Protein 4R6F (pdb70)

Foldseek 3Di:
DAADWAQLCVLFVFPQVLVQVCVQLVHDDSRGTDGLVSLQPDAEGAQAQRQTADRGNCLSNLNHAYYHHANYAYAADLSCQNNQNHAYYAHHQYAHAAYDDNSCVRNQNHAEYHHHHYAYAEHDPCNCVNNQNHAYDAHEHYAHADDAQCNCPNVQNHAEYHHYHYAPQLQQPQVNVVGHHLNCPNNQNHAYYAHDHHQHAHHHPCSCVNPLNYAEYAHYHHAHADDAQCRCPNVQNHAEYHHAQYAPALLADCPRVVGHHLNCPNNQNHAYYAHDHHQHQAHDQCSCVNPQNHAAYHHEHHAYAEYPPCSCVSNPNHNYYHHYHYNYD

CATH classification: 3.80.10.10

Secondary structure (DSSP, 8-state):
---S-EEHHHH--SHHHHHHHHHHHT-S-TTSEE-HHHHHT--EEE-TTS-----TTGGG-TT--EEE-TTS-----GGGTT-TT--EEE--SS------TTTTTT-TT--EEE--SS---B--TTTTTT-TT--EEE--SS---B--TTSSTT-TT--EEE--SS--GGGG-TTSTT----TTTT-TT--EEE--SS------TTTTTT-TT--EEE--SS------TTTTTT-TT--EEE--SS--GGGG-TTSTTS---TTTT-TT-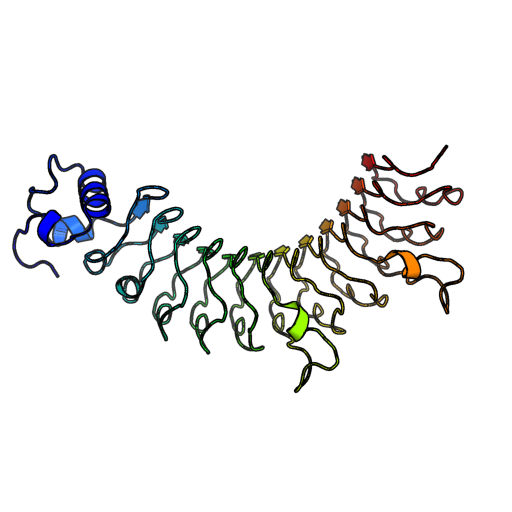-EEE--SS------TTTTTT-TT--EEE--SS------TTTTTT-TT--EEE--SSS--

Nearest PDB structures (foldseek):
  4r6f-assembly1_A  TM=1.003E+00  e=7.291E-57  synthetic construct
  4r5c-assembly1_A  TM=9.620E-01  e=3.855E-30  synthetic construct
  4r6j-assembly4_D  TM=5.691E-01  e=4.965E-32  synthetic construct
  3rfs-assembly2_B  TM=9.204E-01  e=1.627E-21  Listeria monocytogenes 08-5923
  4uip-assembly1_B  TM=9.842E-01  e=3.798E-19  Listeria monocytogenes

B-factor: mean 20.02, std 10.34, range [6.84, 70.08]

Structure (mmCIF, N/CA/C/O backbone):
data_4R6F
#
_entry.id   4R6F
#
_cell.length_a   109.135
_cell.length_b   42.571
_cell.length_c   67.607
_cell.angle_alpha   90.00
_cell.angle_beta   102.14
_cell.angle_gamma   90.00
#
_symmetry.space_group_name_H-M   'C 1 2 1'
#
loop_
_entity.id
_entity.type
_entity.pdbx_description
1 polymer 'Leucine rich repeat DLRR_I'
2 water water
#
loop_
_atom_site.group_PDB
_atom_site.id
_atom_site.type_symbol
_atom_site.label_atom_id
_atom_site.label_alt_id
_atom_site.label_comp_id
_atom_site.label_asym_id
_atom_site.label_entity_id
_atom_site.label_seq_id
_atom_site.pdbx_PDB_ins_code
_atom_site.Cartn_x
_atom_site.Cartn_y
_atom_site.Cartn_z
_atom_site.occupancy
_atom_site.B_iso_or_equiv
_atom_site.auth_seq_id
_atom_site.auth_comp_id
_atom_site.auth_asym_id
_atom_site.auth_atom_id
_atom_site.pdbx_PDB_model_num
ATOM 1 N N . THR A 1 2 ? 129.588 -5.778 40.073 1.00 21.76 1 THR A N 1
ATOM 2 C CA . THR A 1 2 ? 130.733 -4.869 40.411 1.00 20.87 1 THR A CA 1
ATOM 3 C C . THR A 1 2 ? 132.063 -5.438 40.111 1.00 18.20 1 THR A C 1
ATOM 4 O O . THR A 1 2 ? 132.398 -6.526 40.576 1.00 16.73 1 THR A O 1
ATOM 8 N N . ILE A 1 3 ? 132.904 -4.672 39.430 1.00 15.25 2 ILE A N 1
ATOM 9 C CA . ILE A 1 3 ? 134.363 -4.958 39.338 1.00 16.68 2 ILE A CA 1
ATOM 10 C C . ILE A 1 3 ? 135.081 -4.608 40.666 1.00 20.04 2 ILE A C 1
ATOM 11 O O . ILE A 1 3 ? 135.363 -3.413 40.966 1.00 20.99 2 ILE A O 1
ATOM 16 N N . THR A 1 4 ? 135.473 -5.637 41.435 1.00 14.74 3 THR A N 1
ATOM 17 C CA . THR A 1 4 ? 135.928 -5.397 42.822 1.00 14.88 3 THR A CA 1
ATOM 18 C C . THR A 1 4 ? 137.438 -5.223 42.932 1.00 14.83 3 THR A C 1
ATOM 19 O O . THR A 1 4 ? 137.934 -4.817 43.965 1.00 16.71 3 THR A O 1
ATOM 23 N N . VAL A 1 5 ? 138.174 -5.578 41.881 1.00 13.91 4 VAL A N 1
ATOM 24 C CA . VAL A 1 5 ? 139.583 -5.477 41.815 1.00 14.79 4 VAL A CA 1
ATOM 25 C C . VAL A 1 5 ? 139.945 -4.821 40.461 1.00 15.95 4 VAL A C 1
ATOM 26 O O . VAL A 1 5 ? 139.242 -4.957 39.473 1.00 16.52 4 VAL A O 1
ATOM 30 N N . SER A 1 6 ? 141.064 -4.133 40.438 1.00 17.00 5 SER A N 1
ATOM 31 C CA . SER A 1 6 ? 141.566 -3.508 39.204 1.00 18.59 5 SER A CA 1
ATOM 32 C C . SER A 1 6 ? 141.749 -4.607 38.143 1.00 16.33 5 SER A C 1
ATOM 33 O O . SER A 1 6 ? 142.406 -5.587 38.387 1.00 17.58 5 SER A O 1
ATOM 36 N N . THR A 1 7 ? 141.119 -4.438 36.977 1.00 14.37 6 THR A N 1
ATOM 37 C CA . THR A 1 7 ? 140.972 -5.402 35.888 1.00 15.41 6 THR A CA 1
ATOM 38 C C . THR A 1 7 ? 141.133 -4.692 34.527 1.00 14.38 6 THR A C 1
ATOM 39 O O . THR A 1 7 ? 140.552 -3.613 34.315 1.00 14.98 6 THR A O 1
ATOM 43 N N . PRO A 1 8 ? 141.916 -5.280 33.625 1.00 15.10 7 PRO A N 1
ATOM 44 C CA . PRO A 1 8 ? 142.106 -4.756 32.280 1.00 14.95 7 PRO A CA 1
ATOM 45 C C . PRO A 1 8 ? 140.747 -4.614 31.583 1.00 14.55 7 PRO A C 1
ATOM 46 O O . PRO A 1 8 ? 139.865 -5.486 31.705 1.00 11.89 7 PRO A O 1
ATOM 50 N N . ILE A 1 9 ? 140.621 -3.481 30.868 1.00 12.72 8 ILE A N 1
ATOM 51 C CA . ILE A 1 9 ? 139.398 -3.198 30.105 1.00 12.51 8 ILE A CA 1
ATOM 52 C C . ILE A 1 9 ? 139.078 -4.421 29.229 1.00 12.96 8 ILE A C 1
ATOM 53 O O . ILE A 1 9 ? 137.946 -4.890 29.187 1.00 13.72 8 ILE A O 1
ATOM 58 N N . LYS A 1 10 ? 140.092 -4.960 28.565 1.00 13.62 9 LYS A N 1
ATOM 59 C CA . LYS A 1 10 ? 139.880 -6.061 27.606 1.00 16.18 9 LYS A CA 1
ATOM 60 C C . LYS A 1 10 ? 139.362 -7.329 28.240 1.00 16.07 9 LYS A C 1
ATOM 61 O O . LYS A 1 10 ? 138.796 -8.169 27.562 1.00 17.51 9 LYS A O 1
ATOM 67 N N . GLN A 1 11 ? 139.585 -7.497 29.528 1.00 14.62 10 GLN A N 1
ATOM 68 C CA . GLN A 1 11 ? 139.045 -8.623 30.246 1.00 13.96 10 GLN A CA 1
ATOM 69 C C . GLN A 1 11 ? 137.590 -8.460 30.614 1.00 14.82 10 GLN A C 1
ATOM 70 O O . GLN A 1 11 ? 136.913 -9.477 30.854 1.00 16.94 10 GLN A O 1
ATOM 76 N N . ILE A 1 12 ? 137.102 -7.256 30.746 1.00 11.18 11 ILE A N 1
ATOM 77 C CA . ILE A 1 12 ? 135.723 -6.994 31.056 1.00 11.03 11 ILE A CA 1
ATOM 78 C C . ILE A 1 12 ? 134.852 -6.910 29.787 1.00 10.85 11 ILE A C 1
ATOM 79 O O . ILE A 1 12 ? 133.707 -7.326 29.781 1.00 10.29 11 ILE A O 1
ATOM 84 N N . PHE A 1 13 ? 135.434 -6.390 28.718 1.00 10.69 12 PHE A N 1
ATOM 85 C CA . PHE A 1 13 ? 134.691 -6.119 27.476 1.00 11.28 12 PHE A CA 1
ATOM 86 C C . PHE A 1 13 ? 135.357 -6.889 26.362 1.00 12.69 12 PHE A C 1
ATOM 87 O O . PHE A 1 13 ? 136.300 -6.428 25.785 1.00 14.32 12 PHE A O 1
ATOM 95 N N . PRO A 1 14 ? 134.907 -8.099 26.112 1.00 13.89 13 PRO A N 1
ATOM 96 C CA . PRO A 1 14 ? 135.654 -8.972 25.206 1.00 14.37 13 PRO A CA 1
ATOM 97 C C . PRO A 1 14 ? 135.573 -8.670 23.774 1.00 15.59 13 PRO A C 1
ATOM 98 O O . PRO A 1 14 ? 136.505 -9.046 23.049 1.00 16.00 13 PRO A O 1
ATOM 102 N N . ASP A 1 15 ? 134.577 -7.891 23.344 1.00 14.43 14 ASP A N 1
ATOM 103 C CA . ASP A 1 15 ? 134.511 -7.364 21.991 1.00 14.95 14 ASP A CA 1
ATOM 104 C C . ASP A 1 15 ? 135.582 -6.301 21.738 1.00 16.27 14 ASP A C 1
ATOM 105 O O . ASP A 1 15 ? 135.657 -5.311 22.416 1.00 14.30 14 ASP A O 1
ATOM 110 N N . ASP A 1 16 ? 136.500 -6.535 20.803 1.00 16.72 15 ASP A N 1
ATOM 111 C CA . ASP A 1 16 ? 137.561 -5.569 20.563 1.00 17.95 15 ASP A CA 1
ATOM 112 C C . ASP A 1 16 ? 137.063 -4.164 20.350 1.00 15.66 15 ASP A C 1
ATOM 113 O O . ASP A 1 16 ? 137.636 -3.251 20.858 1.00 15.07 15 ASP A O 1
ATOM 118 N N . ALA A 1 17 ? 136.042 -4.000 19.518 1.00 14.52 16 ALA A N 1
ATOM 119 C CA . ALA A 1 17 ? 135.526 -2.693 19.217 1.00 14.83 16 ALA A CA 1
ATOM 120 C C . ALA A 1 17 ? 134.886 -2.011 20.445 1.00 12.24 16 ALA A C 1
ATOM 121 O O . ALA A 1 17 ? 135.058 -0.833 20.645 1.00 13.52 16 ALA A O 1
ATOM 123 N N . PHE A 1 18 ? 134.158 -2.783 21.250 1.00 12.02 17 PHE A N 1
ATOM 124 C CA . PHE A 1 18 ? 133.546 -2.210 22.409 1.00 10.37 17 PHE A CA 1
ATOM 125 C C . PHE A 1 18 ? 134.621 -1.854 23.438 1.00 10.41 17 PHE A C 1
ATOM 126 O O . PHE A 1 18 ? 134.519 -0.821 24.087 1.00 10.56 17 PHE A O 1
ATOM 134 N N . ALA A 1 19 ? 135.610 -2.747 23.628 1.00 11.06 18 ALA A N 1
ATOM 135 C CA . ALA A 1 19 ? 136.762 -2.398 24.535 1.00 10.98 18 ALA A CA 1
ATOM 136 C C . ALA A 1 19 ? 137.378 -1.066 24.158 1.00 10.89 18 ALA A C 1
ATOM 137 O O . ALA A 1 19 ? 137.628 -0.200 25.009 1.00 10.93 18 ALA A O 1
ATOM 139 N N . GLU A 1 20 ? 137.582 -0.853 22.849 1.00 13.19 19 GLU A N 1
ATOM 140 C CA . GLU A 1 20 ? 138.109 0.435 22.353 1.00 14.41 19 GLU A CA 1
ATOM 141 C C . GLU A 1 20 ? 137.198 1.561 22.693 1.00 13.61 19 GLU A C 1
ATOM 142 O O . GLU A 1 20 ? 137.687 2.646 23.080 1.00 15.36 19 GLU A O 1
ATOM 148 N N . THR A 1 21 ? 135.867 1.339 22.582 1.00 13.28 20 THR A N 1
ATOM 149 C CA . THR A 1 21 ? 134.900 2.328 22.967 1.00 12.94 20 THR A CA 1
ATOM 150 C C . THR A 1 21 ? 135.020 2.765 24.415 1.00 12.86 20 THR A C 1
ATOM 151 O O . THR A 1 21 ? 134.957 3.965 24.721 1.00 11.71 20 THR A O 1
ATOM 155 N N . ILE A 1 22 ? 135.154 1.796 25.328 1.00 9.96 21 ILE A N 1
ATOM 156 C CA . ILE A 1 22 ? 135.234 2.114 26.724 1.00 10.66 21 ILE A CA 1
ATOM 157 C C . ILE A 1 22 ? 136.593 2.880 26.977 1.00 11.19 21 ILE A C 1
ATOM 158 O O . ILE A 1 22 ? 136.630 3.837 27.747 1.00 10.95 21 ILE A O 1
ATOM 163 N N . LYS A 1 23 ? 137.668 2.387 26.391 1.00 12.05 22 LYS A N 1
ATOM 164 C CA . LYS A 1 23 ? 138.982 3.035 26.486 1.00 13.32 22 LYS A CA 1
ATOM 165 C C . LYS A 1 23 ? 138.903 4.493 26.109 1.00 13.81 22 LYS A C 1
ATOM 166 O O . LYS A 1 23 ? 139.303 5.356 26.905 1.00 14.77 22 LYS A O 1
ATOM 172 N N . ALA A 1 24 ? 138.268 4.767 24.984 1.00 15.28 23 ALA A N 1
ATOM 173 C CA . ALA A 1 24 ? 138.107 6.145 24.505 1.00 16.62 23 ALA A CA 1
ATOM 174 C C . ALA A 1 24 ? 137.253 6.985 25.423 1.00 17.87 23 ALA A C 1
ATOM 175 O O . ALA A 1 24 ? 137.566 8.157 25.776 1.00 15.70 23 ALA A O 1
ATOM 177 N N . ASN A 1 25 ? 136.157 6.390 25.916 1.00 14.14 24 ASN A N 1
ATOM 178 C CA . ASN A 1 25 ? 135.278 7.122 26.809 1.00 14.47 24 ASN A CA 1
ATOM 179 C C . ASN A 1 25 ? 136.025 7.600 28.067 1.00 16.11 24 ASN A C 1
ATOM 180 O O . ASN A 1 25 ? 135.853 8.730 28.551 1.00 15.63 24 ASN A O 1
ATOM 185 N N . LEU A 1 26 ? 136.799 6.677 28.640 1.00 14.53 25 LEU A N 1
ATOM 186 C CA . LEU A 1 26 ? 137.522 6.882 29.871 1.00 15.56 25 LEU A CA 1
ATOM 187 C C . LEU A 1 26 ? 138.836 7.637 29.664 1.00 16.43 25 LEU A C 1
ATOM 188 O O . LEU A 1 26 ? 139.483 7.958 30.641 1.00 17.58 25 LEU A O 1
ATOM 193 N N . LYS A 1 27 ? 139.176 7.883 28.411 1.00 19.11 26 LYS A N 1
ATOM 194 C CA . LYS A 1 27 ? 140.470 8.488 27.947 1.00 22.20 26 LYS A CA 1
ATOM 195 C C . LYS A 1 27 ? 141.679 7.742 28.462 1.00 22.72 26 LYS A C 1
ATOM 196 O O . LYS A 1 27 ? 142.672 8.340 28.910 1.00 22.45 26 LYS A O 1
ATOM 202 N N . LYS A 1 28 ? 141.577 6.429 28.490 1.00 19.52 27 LYS A N 1
ATOM 203 C CA . LYS A 1 28 ? 142.709 5.577 28.805 1.00 21.15 27 LYS A CA 1
ATOM 204 C C . LYS A 1 28 ? 143.606 5.414 27.587 1.00 22.72 27 LYS A C 1
ATOM 205 O O . LYS A 1 28 ? 143.216 5.642 26.453 1.00 21.67 27 LYS A O 1
ATOM 211 N N . LYS A 1 29 ? 144.863 5.066 27.816 1.00 26.07 28 LYS A N 1
ATOM 212 C CA . LYS A 1 29 ? 145.790 4.893 26.683 1.00 28.08 28 LYS A CA 1
ATOM 213 C C . LYS A 1 29 ? 145.687 3.550 26.004 1.00 24.42 28 LYS A C 1
ATOM 214 O O . LYS A 1 29 ? 145.955 3.465 24.851 1.00 25.62 28 LYS A O 1
ATOM 220 N N . SER A 1 30 ? 145.282 2.479 26.700 1.00 21.35 29 SER A N 1
ATOM 221 C CA . SER A 1 30 ? 145.251 1.157 26.112 1.00 20.15 29 SER A CA 1
ATOM 222 C C . SER A 1 30 ? 144.076 0.357 26.640 1.00 18.63 29 SER A C 1
ATOM 223 O O . SER A 1 30 ? 143.672 0.585 27.763 1.00 18.74 29 SER A O 1
ATOM 226 N N . VAL A 1 31 ? 143.590 -0.568 25.856 1.00 18.96 30 VAL A N 1
ATOM 227 C CA . VAL A 1 31 ? 142.554 -1.547 26.373 1.00 20.99 30 VAL A CA 1
ATOM 228 C C . VAL A 1 31 ? 143.154 -2.519 27.421 1.00 21.21 30 VAL A C 1
ATOM 229 O O . VAL A 1 31 ? 142.420 -3.226 28.104 1.00 20.92 30 VAL A O 1
ATOM 233 N N . THR A 1 32 ? 144.497 -2.586 27.565 1.00 21.22 31 THR A N 1
ATOM 234 C CA . THR A 1 32 ? 145.080 -3.422 28.584 1.00 20.10 31 THR A CA 1
ATOM 235 C C . THR A 1 32 ? 145.124 -2.668 29.925 1.00 20.21 31 THR A C 1
ATOM 236 O O . THR A 1 32 ? 145.410 -3.271 30.961 1.00 19.76 31 THR A O 1
ATOM 240 N N . ASP A 1 33 ? 144.892 -1.355 29.899 1.00 18.33 32 ASP A N 1
ATOM 241 C CA . ASP A 1 33 ? 144.792 -0.553 31.107 1.00 19.98 32 ASP A CA 1
ATOM 242 C C . ASP A 1 33 ? 143.702 -1.087 32.024 1.00 19.25 32 ASP A C 1
ATOM 243 O O . ASP A 1 33 ? 142.590 -1.423 31.572 1.00 18.16 32 ASP A O 1
ATOM 248 N N . ALA A 1 34 ? 144.003 -1.073 33.315 1.00 18.59 33 ALA A N 1
ATOM 249 C CA . ALA A 1 34 ? 143.117 -1.601 34.343 1.00 17.98 33 ALA A CA 1
ATOM 250 C C . ALA A 1 34 ? 142.158 -0.540 34.828 1.00 18.25 33 ALA A C 1
ATOM 251 O O . ALA A 1 34 ? 142.508 0.673 34.923 1.00 20.86 33 ALA A O 1
ATOM 253 N N . VAL A 1 35 ? 140.931 -0.962 35.138 1.00 15.52 34 VAL A N 1
ATOM 254 C CA . VAL A 1 35 ? 139.885 -0.082 35.614 1.00 16.42 34 VAL A CA 1
ATOM 255 C C . VAL A 1 35 ? 139.287 -0.683 36.863 1.00 16.87 34 VAL A C 1
ATOM 256 O O . VAL A 1 35 ? 139.434 -1.892 37.070 1.00 15.57 34 VAL A O 1
ATOM 260 N N . THR A 1 36 ? 138.620 0.171 37.626 1.00 16.53 35 THR A N 1
ATOM 261 C CA . THR A 1 36 ? 137.942 -0.053 38.845 1.00 19.35 35 THR A CA 1
ATOM 262 C C . THR A 1 36 ? 136.482 0.233 38.611 1.00 15.93 35 THR A C 1
ATOM 263 O O . THR A 1 36 ? 136.117 0.972 37.661 1.00 14.17 35 THR A O 1
ATOM 267 N N . GLN A 1 37 ? 135.630 -0.280 39.492 1.00 15.82 36 GLN A N 1
ATOM 268 C CA . GLN A 1 37 ? 134.217 0.017 39.345 1.00 13.10 36 GLN A CA 1
ATOM 269 C C . GLN A 1 37 ? 133.966 1.515 39.497 1.00 14.85 36 GLN A C 1
ATOM 270 O O . GLN A 1 37 ? 133.081 2.096 38.850 1.00 11.76 36 GLN A O 1
ATOM 276 N N . ASN A 1 38 ? 134.688 2.174 40.412 1.00 16.92 37 ASN A N 1
ATOM 277 C CA . ASN A 1 38 ? 134.525 3.601 40.539 1.00 18.82 37 ASN A CA 1
ATOM 278 C C . ASN A 1 38 ? 134.700 4.339 39.176 1.00 17.10 37 ASN A C 1
ATOM 279 O O . ASN A 1 38 ? 133.912 5.261 38.886 1.00 17.42 37 ASN A O 1
ATOM 284 N N . GLU A 1 39 ? 135.629 3.924 38.312 1.00 15.14 38 GLU A N 1
ATOM 285 C CA . GLU A 1 39 ? 135.772 4.557 36.980 1.00 15.88 38 GLU A CA 1
ATOM 286 C C . GLU A 1 39 ? 134.592 4.168 36.083 1.00 14.53 38 GLU A C 1
ATOM 287 O O . GLU A 1 39 ? 134.075 4.986 35.340 1.00 15.65 38 GLU A O 1
ATOM 293 N N . LEU A 1 40 ? 134.186 2.892 36.132 1.00 11.79 39 LEU A N 1
ATOM 294 C CA . LEU A 1 40 ? 133.044 2.457 35.305 1.00 11.14 39 LEU A CA 1
ATOM 295 C C . LEU A 1 40 ? 131.766 3.119 35.749 1.00 11.82 39 LEU A C 1
ATOM 296 O O . LEU A 1 40 ? 130.914 3.394 34.887 1.00 11.28 39 LEU A O 1
ATOM 301 N N . ASN A 1 41 ? 131.644 3.448 37.028 1.00 11.03 40 ASN A N 1
ATOM 302 C CA . ASN A 1 41 ? 130.487 4.148 37.529 1.00 11.41 40 ASN A CA 1
ATOM 303 C C . ASN A 1 41 ? 130.296 5.589 36.932 1.00 13.00 40 ASN A C 1
ATOM 304 O O . ASN A 1 41 ? 129.147 6.101 36.862 1.00 13.37 40 ASN A O 1
ATOM 309 N N . SER A 1 42 ? 131.381 6.173 36.504 1.00 12.88 41 SER A N 1
ATOM 310 C CA . SER A 1 42 ? 131.455 7.521 35.950 1.00 14.38 41 SER A CA 1
ATOM 311 C C . SER A 1 42 ? 130.953 7.578 34.508 1.00 14.51 41 SER A C 1
ATOM 312 O O . SER A 1 42 ? 130.643 8.682 33.999 1.00 13.93 41 SER A O 1
ATOM 315 N N . ILE A 1 43 ? 130.723 6.411 33.883 1.00 11.76 42 ILE A N 1
ATOM 316 C CA . ILE A 1 43 ? 130.260 6.375 32.504 1.00 11.34 42 ILE A CA 1
ATOM 317 C C . ILE A 1 43 ? 128.760 6.501 32.455 1.00 11.19 42 ILE A C 1
ATOM 318 O O . ILE A 1 43 ? 128.002 5.567 32.874 1.00 11.36 42 ILE A O 1
ATOM 323 N N . ASP A 1 44 ? 128.247 7.617 31.905 1.00 10.70 43 ASP A N 1
ATOM 324 C CA . ASP A 1 44 ? 126.792 7.771 31.813 1.00 10.94 43 ASP A CA 1
ATOM 325 C C . ASP A 1 44 ? 126.299 7.880 30.358 1.00 9.84 43 ASP A C 1
ATOM 326 O O . ASP A 1 44 ? 125.117 7.941 30.155 1.00 10.42 43 ASP A O 1
ATOM 331 N N . GLN A 1 45 ? 127.198 7.916 29.413 1.00 10.31 44 GLN A N 1
ATOM 332 C CA . GLN A 1 45 ? 126.857 7.988 27.986 1.00 11.38 44 GLN A CA 1
ATOM 333 C C . GLN A 1 45 ? 127.832 7.205 27.205 1.00 12.34 44 GLN A C 1
ATOM 334 O O . GLN A 1 45 ? 129.061 7.337 27.396 1.00 13.64 44 GLN A O 1
ATOM 340 N N . ILE A 1 46 ? 127.332 6.422 26.258 1.00 12.27 45 ILE A N 1
ATOM 341 C CA . ILE A 1 46 ? 128.168 5.763 25.279 1.00 13.36 45 ILE A CA 1
ATOM 342 C C . ILE A 1 46 ? 127.594 6.104 23.918 1.00 14.05 45 ILE A C 1
ATOM 343 O O . ILE A 1 46 ? 126.437 5.798 23.632 1.00 11.31 45 ILE A O 1
ATOM 348 N N . ILE A 1 47 ? 128.415 6.737 23.105 1.00 13.57 46 ILE A N 1
ATOM 349 C CA . ILE A 1 47 ? 128.018 7.066 21.760 1.00 15.04 46 ILE A CA 1
ATOM 350 C C . ILE A 1 47 ? 128.976 6.323 20.828 1.00 14.20 46 ILE A C 1
ATOM 351 O O . ILE A 1 47 ? 130.123 6.714 20.599 1.00 14.16 46 ILE A O 1
ATOM 356 N N . ALA A 1 48 ? 128.497 5.204 20.277 1.00 11.81 47 ALA A N 1
ATOM 357 C CA . ALA A 1 48 ? 129.282 4.319 19.523 1.00 12.02 47 ALA A CA 1
ATOM 358 C C . ALA A 1 48 ? 128.479 3.713 18.387 1.00 11.25 47 ALA A C 1
ATOM 359 O O . ALA A 1 48 ? 128.507 2.517 18.136 1.00 10.77 47 ALA A O 1
ATOM 361 N N . ASN A 1 49 ? 127.784 4.571 17.696 1.00 11.80 48 ASN A N 1
ATOM 362 C CA . ASN A 1 49 ? 127.165 4.147 16.415 1.00 12.60 48 ASN A CA 1
ATOM 363 C C . ASN A 1 49 ? 128.246 3.742 15.376 1.00 12.98 48 ASN A C 1
ATOM 364 O O . ASN A 1 49 ? 129.406 4.324 15.388 1.00 13.34 48 ASN A O 1
ATOM 369 N N . ASN A 1 50 ? 127.962 2.756 14.510 1.00 11.36 49 ASN A N 1
ATOM 370 C CA . ASN A 1 50 ? 128.798 2.498 13.357 1.00 13.06 49 ASN A CA 1
ATOM 371 C C . ASN A 1 50 ? 130.218 2.150 13.689 1.00 15.77 49 ASN A C 1
ATOM 372 O O . ASN A 1 50 ? 131.144 2.675 13.078 1.00 15.01 49 ASN A O 1
ATOM 377 N N . SER A 1 51 ? 130.368 1.263 14.658 1.00 13.99 50 SER A N 1
ATOM 378 C CA . SER A 1 51 ? 131.663 1.021 15.324 1.00 15.00 50 SER A CA 1
ATOM 379 C C . SER A 1 51 ? 132.061 -0.435 15.205 1.00 15.56 50 SER A C 1
ATOM 380 O O . SER A 1 51 ? 133.043 -0.895 15.820 1.00 16.96 50 SER A O 1
ATOM 383 N N . ASP A 1 52 ? 131.362 -1.193 14.365 1.00 15.83 51 ASP A N 1
ATOM 384 C CA . ASP A 1 52 ? 131.622 -2.644 14.253 1.00 18.82 51 ASP A CA 1
ATOM 385 C C . ASP A 1 52 ? 131.591 -3.477 15.545 1.00 15.21 51 ASP A C 1
ATOM 386 O O . ASP A 1 52 ? 132.257 -4.515 15.641 1.00 17.11 51 ASP A O 1
ATOM 391 N N . ILE A 1 53 ? 130.748 -3.073 16.471 1.00 13.18 52 ILE A N 1
ATOM 392 C CA . ILE A 1 53 ? 130.528 -3.804 17.680 1.00 11.92 52 ILE A CA 1
ATOM 393 C C . ILE A 1 53 ? 129.675 -5.057 17.470 1.00 12.38 52 ILE A C 1
ATOM 394 O O . ILE A 1 53 ? 128.526 -5.004 16.971 1.00 11.94 52 ILE A O 1
ATOM 399 N N . LYS A 1 54 ? 130.192 -6.229 17.880 1.00 13.02 53 LYS A N 1
ATOM 400 C CA . LYS A 1 54 ? 129.456 -7.472 17.803 1.00 14.25 53 LYS A CA 1
ATOM 401 C C . LYS A 1 54 ? 128.780 -7.909 19.098 1.00 13.71 53 LYS A C 1
ATOM 402 O O . LYS A 1 54 ? 127.790 -8.665 19.052 1.00 14.44 53 LYS A O 1
ATOM 408 N N . SER A 1 55 ? 129.259 -7.374 20.230 1.00 11.81 54 SER A N 1
ATOM 409 C CA . SER A 1 55 ? 128.775 -7.766 21.536 1.00 11.88 54 SER A CA 1
ATOM 410 C C . SER A 1 55 ? 129.031 -6.674 22.529 1.00 10.04 54 SER A C 1
ATOM 411 O O . SER A 1 55 ? 130.133 -6.094 22.530 1.00 11.04 54 SER A O 1
ATOM 414 N N . VAL A 1 56 ? 128.024 -6.354 23.304 1.00 9.55 55 VAL A N 1
ATOM 415 C CA . VAL A 1 56 ? 128.201 -5.411 24.409 1.00 10.05 55 VAL A CA 1
ATOM 416 C C . VAL A 1 56 ? 128.407 -6.074 25.761 1.00 9.88 55 VAL A C 1
ATOM 417 O O . VAL A 1 56 ? 128.216 -5.481 26.788 1.00 10.15 55 VAL A O 1
ATOM 421 N N . GLN A 1 57 ? 128.828 -7.311 25.758 1.00 9.62 56 GLN A N 1
ATOM 422 C CA . GLN A 1 57 ? 129.187 -7.949 27.043 1.00 9.36 56 GLN A CA 1
ATOM 423 C C . GLN A 1 57 ? 130.135 -7.087 27.822 1.00 8.00 56 GLN A C 1
ATOM 424 O O . GLN A 1 57 ? 131.134 -6.556 27.234 1.00 8.75 56 GLN A O 1
ATOM 430 N N . GLY A 1 58 ? 129.876 -6.917 29.113 1.00 9.16 57 GLY A N 1
ATOM 431 C CA . GLY A 1 58 ? 130.637 -6.027 29.973 1.00 8.59 57 GLY A CA 1
ATOM 432 C C . GLY A 1 58 ? 129.862 -4.742 30.308 1.00 8.49 57 GLY A C 1
ATOM 433 O O . GLY A 1 58 ? 130.057 -4.192 31.364 1.00 8.16 57 GLY A O 1
ATOM 434 N N . ILE A 1 59 ? 128.872 -4.425 29.486 1.00 7.90 58 ILE A N 1
ATOM 435 C CA . ILE A 1 59 ? 128.119 -3.225 29.705 1.00 9.20 58 ILE A CA 1
ATOM 436 C C . ILE A 1 59 ? 127.289 -3.345 30.973 1.00 8.88 58 ILE A C 1
ATOM 437 O O . ILE A 1 59 ? 126.867 -2.352 31.537 1.00 8.94 58 ILE A O 1
ATOM 442 N N . GLN A 1 60 ? 127.074 -4.578 31.448 1.00 8.99 59 GLN A N 1
ATOM 443 C CA . GLN A 1 60 ? 126.423 -4.791 32.746 1.00 9.60 59 GLN A CA 1
ATOM 444 C C . GLN A 1 60 ? 127.113 -4.053 33.914 1.00 9.67 59 GLN A C 1
ATOM 445 O O . GLN A 1 60 ? 126.433 -3.620 34.877 1.00 11.86 59 GLN A O 1
ATOM 451 N N . TYR A 1 61 ? 128.382 -3.785 33.737 1.00 9.37 60 TYR A N 1
ATOM 452 C CA . TYR A 1 61 ? 129.154 -3.056 34.733 1.00 9.57 60 TYR A CA 1
ATOM 453 C C . TYR A 1 61 ? 129.091 -1.534 34.591 1.00 9.93 60 TYR A C 1
ATOM 454 O O . TYR A 1 61 ? 129.896 -0.847 35.208 1.00 10.71 60 TYR A O 1
ATOM 463 N N . LEU A 1 62 ? 128.141 -1.025 33.814 1.00 10.46 61 LEU A N 1
ATOM 464 C CA . LEU A 1 62 ? 127.973 0.422 33.650 1.00 11.65 61 LEU A CA 1
ATOM 465 C C . LEU A 1 62 ? 126.603 0.837 34.159 1.00 11.95 61 LEU A C 1
ATOM 466 O O . LEU A 1 62 ? 125.729 1.252 33.385 1.00 11.51 61 LEU A O 1
ATOM 471 N N . PRO A 1 63 ? 126.364 0.711 35.475 1.00 11.15 62 PRO A N 1
ATOM 472 C CA . PRO A 1 63 ? 125.009 0.835 35.959 1.00 11.13 62 PRO A CA 1
ATOM 473 C C . PRO A 1 63 ? 124.383 2.221 35.714 1.00 11.75 62 PRO A C 1
ATOM 474 O O . PRO A 1 63 ? 123.178 2.405 35.838 1.00 15.09 62 PRO A O 1
ATOM 478 N N . ASN A 1 64 ? 125.239 3.162 35.540 1.00 10.69 63 ASN A N 1
ATOM 479 C CA . ASN A 1 64 ? 124.764 4.568 35.404 1.00 11.39 63 ASN A CA 1
ATOM 480 C C . ASN A 1 64 ? 124.630 5.025 33.978 1.00 11.03 63 ASN A C 1
ATOM 481 O O . ASN A 1 64 ? 124.308 6.273 33.750 1.00 12.05 63 ASN A O 1
ATOM 486 N N . VAL A 1 65 ? 124.760 4.109 33.014 1.00 10.81 64 VAL A N 1
ATOM 487 C CA . VAL A 1 65 ? 124.507 4.512 31.636 1.00 10.52 64 VAL A CA 1
ATOM 488 C C . VAL A 1 65 ? 123.069 5.020 31.449 1.00 10.80 64 VAL A C 1
ATOM 489 O O . VAL A 1 65 ? 122.096 4.346 31.784 1.00 9.39 64 VAL A O 1
ATOM 493 N N . ARG A 1 66 ? 122.963 6.235 30.886 1.00 10.19 65 ARG A N 1
ATOM 494 C CA . ARG A 1 66 ? 121.711 6.872 30.548 1.00 9.86 65 ARG A CA 1
ATOM 495 C C . ARG A 1 66 ? 121.459 6.955 29.049 1.00 9.38 65 ARG A C 1
ATOM 496 O O . ARG A 1 66 ? 120.297 6.943 28.626 1.00 10.87 65 ARG A O 1
ATOM 504 N N . TYR A 1 67 ? 122.479 7.310 28.305 1.00 8.50 66 TYR A N 1
ATOM 505 C CA . TYR A 1 67 ? 122.353 7.491 26.844 1.00 9.76 66 TYR A CA 1
ATOM 506 C C . TYR A 1 67 ? 123.230 6.521 26.128 1.00 9.80 66 TYR A C 1
ATOM 507 O O . TYR A 1 67 ? 124.438 6.500 26.325 1.00 9.12 66 TYR A O 1
ATOM 516 N N . LEU A 1 68 ? 122.606 5.690 25.295 1.00 9.72 67 LEU A N 1
ATOM 517 C CA . LEU A 1 68 ? 123.332 4.598 24.682 1.00 9.57 67 LEU A CA 1
ATOM 518 C C . LEU A 1 68 ? 123.006 4.588 23.200 1.00 10.16 67 LEU A C 1
ATOM 519 O O . LEU A 1 68 ? 121.886 4.247 22.780 1.00 8.68 67 LEU A O 1
ATOM 524 N N . ALA A 1 69 ? 123.994 4.957 22.401 1.00 9.40 68 ALA A N 1
ATOM 525 C CA . ALA A 1 69 ? 123.860 4.971 20.975 1.00 9.37 68 ALA A CA 1
ATOM 526 C C . ALA A 1 69 ? 124.712 3.857 20.367 1.00 10.32 68 ALA A C 1
ATOM 527 O O . ALA A 1 69 ? 125.937 3.929 20.377 1.00 11.18 68 ALA A O 1
ATOM 529 N N . LEU A 1 70 ? 124.047 2.818 19.863 1.00 9.68 69 LEU A N 1
ATOM 530 C CA . LEU A 1 70 ? 124.722 1.627 19.307 1.00 10.01 69 LEU A CA 1
ATOM 531 C C . LEU A 1 70 ? 124.137 1.274 17.933 1.00 9.57 69 LEU A C 1
ATOM 532 O O . LEU A 1 70 ? 124.164 0.105 17.513 1.00 10.47 69 LEU A O 1
ATOM 537 N N . GLY A 1 71 ? 123.674 2.274 17.168 1.00 8.45 70 GLY A N 1
ATOM 538 C CA . GLY A 1 71 ? 123.130 2.029 15.822 1.00 8.77 70 GLY A CA 1
ATOM 539 C C . GLY A 1 71 ? 124.258 1.648 14.893 1.00 9.53 70 GLY A C 1
ATOM 540 O O . GLY A 1 71 ? 125.396 2.130 15.038 1.00 10.24 70 GLY A O 1
ATOM 541 N N . GLY A 1 72 ? 123.963 0.800 13.907 1.00 9.58 71 GLY A N 1
ATOM 542 C CA . GLY A 1 72 ? 124.901 0.561 12.853 1.00 9.81 71 GLY A CA 1
ATOM 543 C C . GLY A 1 72 ? 126.047 -0.371 13.301 1.00 11.91 71 GLY A C 1
ATOM 544 O O . GLY A 1 72 ? 127.129 -0.329 12.736 1.00 12.52 71 GLY A O 1
ATOM 545 N N . ASN A 1 73 ? 125.791 -1.266 14.246 1.00 10.12 72 ASN A N 1
ATOM 546 C CA . ASN A 1 73 ? 126.810 -2.223 14.660 1.00 11.91 72 ASN A CA 1
ATOM 547 C C . ASN A 1 73 ? 126.352 -3.614 14.214 1.00 12.43 72 ASN A C 1
ATOM 548 O O . ASN A 1 73 ? 125.606 -3.746 13.213 1.00 13.60 72 ASN A O 1
ATOM 553 N N . LYS A 1 74 ? 126.833 -4.636 14.872 1.00 11.88 73 LYS A N 1
ATOM 554 C CA . LYS A 1 74 ? 126.527 -5.992 14.479 1.00 13.53 73 LYS A CA 1
ATOM 555 C C . L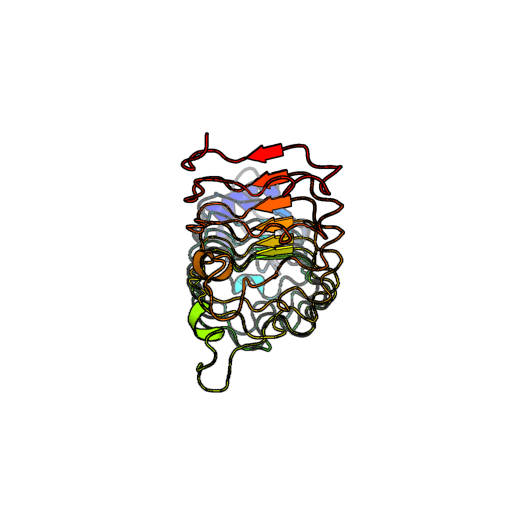YS A 1 74 ? 125.902 -6.784 15.575 1.00 13.11 73 LYS A C 1
ATOM 556 O O . LYS A 1 74 ? 126.085 -8.058 15.771 1.00 14.06 73 LYS A O 1
ATOM 562 N N . LEU A 1 75 ? 125.124 -6.103 16.372 1.00 11.15 74 LEU A N 1
ATOM 563 C CA . LEU A 1 75 ? 124.545 -6.766 17.549 1.00 11.66 74 LEU A CA 1
ATOM 564 C C . LEU A 1 75 ? 123.458 -7.746 17.221 1.00 12.80 74 LEU A C 1
ATOM 565 O O . LEU A 1 75 ? 122.550 -7.434 16.435 1.00 13.15 74 LEU A O 1
ATOM 570 N N . HIS A 1 76 ? 123.450 -8.916 17.858 1.00 13.84 75 HIS A N 1
ATOM 571 C CA . HIS A 1 76 ? 122.343 -9.819 17.790 1.00 17.04 75 HIS A CA 1
ATOM 572 C C . HIS A 1 76 ? 121.706 -10.113 19.117 1.00 14.76 75 HIS A C 1
ATOM 573 O O . HIS A 1 76 ? 120.654 -10.759 19.182 1.00 16.08 75 HIS A O 1
ATOM 580 N N . ASP A 1 77 ? 122.347 -9.709 20.197 1.00 14.05 76 ASP A N 1
ATOM 581 C CA . ASP A 1 77 ? 121.864 -9.983 21.517 1.00 16.25 76 ASP A CA 1
ATOM 582 C C . ASP A 1 77 ? 121.937 -8.740 22.366 1.00 15.00 76 ASP A C 1
ATOM 583 O O . ASP A 1 77 ? 122.970 -8.090 22.333 1.00 15.98 76 ASP A O 1
ATOM 588 N N . ILE A 1 78 ? 120.856 -8.353 23.046 1.00 12.47 77 ILE A N 1
ATOM 589 C CA . ILE A 1 78 ? 120.827 -7.171 23.933 1.00 11.86 77 ILE A CA 1
ATOM 590 C C . ILE A 1 78 ? 120.431 -7.510 25.378 1.00 11.99 77 ILE A C 1
ATOM 591 O O . ILE A 1 78 ? 120.091 -6.665 26.178 1.00 11.07 77 ILE A O 1
ATOM 596 N N . SER A 1 79 ? 120.534 -8.775 25.728 1.00 12.77 78 SER A N 1
ATOM 597 C CA . SER A 1 79 ? 120.135 -9.145 27.070 1.00 14.69 78 SER A CA 1
ATOM 598 C C . SER A 1 79 ? 121.023 -8.514 28.124 1.00 13.66 78 SER A C 1
ATOM 599 O O . SER A 1 79 ? 120.588 -8.346 29.258 1.00 12.23 78 SER A O 1
ATOM 602 N N . ALA A 1 80 ? 122.256 -8.155 27.766 1.00 11.98 79 ALA A N 1
ATOM 603 C CA . ALA A 1 80 ? 123.145 -7.431 28.690 1.00 13.05 79 ALA A CA 1
ATOM 604 C C . ALA A 1 80 ? 122.606 -6.034 29.111 1.00 11.55 79 ALA A C 1
ATOM 605 O O . ALA A 1 80 ? 123.087 -5.463 30.085 1.00 10.92 79 ALA A O 1
ATOM 607 N N . LEU A 1 81 ? 121.566 -5.527 28.465 1.00 11.41 80 LEU A N 1
ATOM 608 C CA . LEU A 1 81 ? 121.022 -4.224 28.826 1.00 10.69 80 LEU A CA 1
ATOM 609 C C . LEU A 1 81 ? 119.969 -4.288 29.912 1.00 10.67 80 LEU A C 1
ATOM 610 O O . LEU A 1 81 ? 119.494 -3.238 30.379 1.00 13.07 80 LEU A O 1
ATOM 615 N N . LYS A 1 82 ? 119.530 -5.493 30.280 1.00 10.57 81 LYS A N 1
ATOM 616 C CA . LYS A 1 82 ? 118.274 -5.592 31.022 1.00 12.64 81 LYS A CA 1
ATOM 617 C C . LYS A 1 82 ? 118.298 -4.946 32.390 1.00 12.87 81 LYS A C 1
ATOM 618 O O . LYS A 1 82 ? 117.197 -4.618 32.902 1.00 14.72 81 LYS A O 1
ATOM 624 N N . GLU A 1 83 ? 119.459 -4.797 33.027 1.00 11.73 82 GLU A N 1
ATOM 625 C CA . GLU A 1 83 ? 119.502 -4.197 34.370 1.00 14.12 82 GLU A CA 1
ATOM 626 C C . GLU A 1 83 ? 119.997 -2.739 34.366 1.00 13.23 82 GLU A C 1
ATOM 627 O O . GLU A 1 83 ? 120.312 -2.188 35.425 1.00 13.35 82 GLU A O 1
ATOM 633 N N . LEU A 1 84 ? 120.082 -2.130 33.189 1.00 12.12 83 LEU A N 1
ATOM 634 C CA . LEU A 1 84 ? 120.580 -0.754 33.013 1.00 11.78 83 LEU A CA 1
ATOM 635 C C . LEU A 1 84 ? 119.420 0.227 33.218 1.00 12.26 83 LEU A C 1
ATOM 636 O O . LEU A 1 84 ? 118.911 0.879 32.275 1.00 11.83 83 LEU A O 1
ATOM 641 N N . THR A 1 85 ? 119.002 0.290 34.479 1.00 12.80 84 THR A N 1
ATOM 642 C CA . THR A 1 85 ? 117.780 0.994 34.884 1.00 14.06 84 THR A CA 1
ATOM 643 C C . THR A 1 85 ? 117.826 2.503 34.707 1.00 12.54 84 THR A C 1
ATOM 644 O O . THR A 1 85 ? 116.770 3.138 34.771 1.00 13.12 84 THR A O 1
ATOM 648 N N . ASN A 1 86 ? 119.000 3.084 34.545 1.00 12.45 85 ASN A N 1
ATOM 649 C CA . ASN A 1 86 ? 119.095 4.523 34.249 1.00 12.00 85 ASN A CA 1
ATOM 650 C C . ASN A 1 86 ? 118.966 4.899 32.784 1.00 11.65 85 ASN A C 1
ATOM 651 O O . ASN A 1 86 ? 119.101 6.077 32.440 1.00 10.99 85 ASN A O 1
ATOM 656 N N . LEU A 1 87 ? 118.801 3.929 31.894 1.00 10.77 86 LEU A N 1
ATOM 657 C CA . LEU A 1 87 ? 118.682 4.242 30.453 1.00 10.57 86 LEU A CA 1
ATOM 658 C C . LEU A 1 87 ? 117.444 5.122 30.194 1.00 10.55 86 LEU A C 1
ATOM 659 O O . LEU A 1 87 ? 116.346 4.790 30.589 1.00 12.63 86 LEU A O 1
ATOM 664 N N . GLY A 1 88 ? 117.743 6.233 29.586 1.00 10.18 87 GLY A N 1
ATOM 665 C CA . GLY A 1 88 ? 116.824 7.210 29.044 1.00 10.05 87 GLY A CA 1
ATOM 666 C C . GLY A 1 88 ? 116.694 7.174 27.544 1.00 11.17 87 GLY A C 1
ATOM 667 O O . GLY A 1 88 ? 115.605 7.524 27.006 1.00 12.87 87 GLY A O 1
ATOM 668 N N . TRP A 1 89 ? 117.792 6.851 26.864 1.00 10.21 88 TRP A N 1
ATOM 669 C CA . TRP A 1 89 ? 117.836 6.967 25.395 1.00 10.63 88 TRP A CA 1
ATOM 670 C C . TRP A 1 89 ? 118.565 5.823 24.819 1.00 10.03 88 TRP A C 1
ATOM 671 O O . TRP A 1 89 ? 119.755 5.597 25.173 1.00 9.76 88 TRP A O 1
ATOM 682 N N . LEU A 1 90 ? 117.919 5.048 23.944 1.00 9.38 89 LEU A N 1
ATOM 683 C CA . LEU A 1 90 ? 118.548 3.822 23.463 1.00 8.68 89 LEU A CA 1
ATOM 684 C C . LEU A 1 90 ? 118.395 3.741 21.961 1.00 8.62 89 LEU A C 1
ATOM 685 O O . LEU A 1 90 ? 117.261 3.686 21.415 1.00 10.59 89 LEU A O 1
ATOM 690 N N . ASN A 1 91 ? 119.530 3.708 21.257 1.00 7.83 90 ASN A N 1
ATOM 691 C CA . ASN A 1 91 ? 119.524 3.506 19.819 1.00 8.31 90 ASN A CA 1
ATOM 692 C C . ASN A 1 91 ? 120.160 2.187 19.480 1.00 8.63 90 ASN A C 1
ATOM 693 O O . ASN A 1 91 ? 121.394 2.017 19.672 1.00 8.27 90 ASN A O 1
ATOM 698 N N . LEU A 1 92 ? 119.322 1.241 19.032 1.00 8.85 91 LEU A N 1
ATOM 699 C CA . LEU A 1 92 ? 119.803 -0.045 18.534 1.00 8.91 91 LEU A CA 1
ATOM 700 C C . LEU A 1 92 ? 119.452 -0.258 17.066 1.00 8.61 91 LEU A C 1
ATOM 701 O O . LEU A 1 92 ? 119.390 -1.416 16.598 1.00 9.49 91 LEU A O 1
ATOM 706 N N A SER A 1 93 ? 119.222 0.822 16.336 0.50 9.24 92 SER A N 1
ATOM 707 N N B SER A 1 93 ? 119.222 0.808 16.331 0.50 8.31 92 SER A N 1
ATOM 708 C CA A SER A 1 93 ? 118.964 0.770 14.871 0.50 9.57 92 SER A CA 1
ATOM 709 C CA B SER A 1 93 ? 118.902 0.685 14.893 0.50 7.99 92 SER A CA 1
ATOM 710 C C A SER A 1 93 ? 120.060 0.027 14.106 0.50 9.11 92 SER A C 1
ATOM 711 C C B SER A 1 93 ? 120.038 0.067 14.079 0.50 8.26 92 SER A C 1
ATOM 712 O O A SER A 1 93 ? 121.242 0.052 14.493 0.50 8.80 92 SER A O 1
ATOM 713 O O B SER A 1 93 ? 121.217 0.223 14.394 0.50 8.10 92 SER A O 1
ATOM 718 N N . ASN A 1 94 ? 119.668 -0.638 13.030 1.00 8.45 93 ASN A N 1
ATOM 719 C CA . ASN A 1 94 ? 120.618 -1.070 12.036 1.00 10.12 93 ASN A CA 1
ATOM 720 C C . ASN A 1 94 ? 121.640 -2.049 12.644 1.00 9.60 93 ASN A C 1
ATOM 721 O O . ASN A 1 94 ? 122.876 -1.870 12.514 1.00 10.45 93 ASN A O 1
ATOM 726 N N . ASN A 1 95 ? 121.103 -3.020 13.362 1.00 8.96 94 ASN A N 1
ATOM 727 C CA . ASN A 1 95 ? 121.915 -4.107 13.909 1.00 9.50 94 ASN A CA 1
ATOM 728 C C . ASN A 1 95 ? 121.432 -5.376 13.272 1.00 12.00 94 ASN A C 1
ATOM 729 O O . ASN A 1 95 ? 120.968 -5.351 12.137 1.00 12.69 94 ASN A O 1
ATOM 734 N N . GLN A 1 96 ? 121.634 -6.505 13.927 1.00 13.06 95 GLN A N 1
ATOM 735 C CA . GLN A 1 96 ? 121.181 -7.803 13.412 1.00 15.15 95 GLN A CA 1
ATOM 736 C C . GLN A 1 96 ? 120.216 -8.486 14.403 1.00 14.92 95 GLN A C 1
ATOM 737 O O . GLN A 1 96 ? 120.298 -9.708 14.686 1.00 14.20 95 GLN A O 1
ATOM 743 N N . LEU A 1 97 ? 119.342 -7.704 15.033 1.00 12.39 96 LEU A N 1
ATOM 744 C CA . LEU A 1 97 ? 118.415 -8.202 15.978 1.00 12.10 96 LEU A CA 1
ATOM 745 C C . LEU A 1 97 ? 117.260 -8.910 15.271 1.00 13.62 96 LEU A C 1
ATOM 746 O O . LEU A 1 97 ? 116.524 -8.312 14.478 1.00 12.73 96 LEU A O 1
ATOM 751 N N . GLU A 1 98 ? 117.126 -10.195 15.594 1.00 13.47 97 GLU A N 1
ATOM 752 C CA . GLU A 1 98 ? 116.063 -11.011 15.051 1.00 15.41 97 GLU A CA 1
ATOM 753 C C . GLU A 1 98 ? 114.964 -11.231 16.024 1.00 16.06 97 GLU A C 1
ATOM 754 O O . GLU A 1 98 ? 113.800 -11.454 15.610 1.00 18.04 97 GLU A O 1
ATOM 760 N N . THR A 1 99 ? 115.297 -11.228 17.301 1.00 16.53 98 THR A N 1
ATOM 761 C CA . THR A 1 99 ? 114.305 -11.313 18.356 1.00 20.32 98 THR A CA 1
ATOM 762 C C . THR A 1 99 ? 114.700 -10.430 19.509 1.00 20.51 98 THR A C 1
ATOM 763 O O . THR A 1 99 ? 115.885 -10.060 19.676 1.00 23.51 98 THR A O 1
ATOM 767 N N . LEU A 1 100 ? 113.722 -10.117 20.347 1.00 19.01 99 LEU A N 1
ATOM 768 C CA . LEU A 1 100 ? 113.936 -9.451 21.597 1.00 19.40 99 LEU A CA 1
ATOM 769 C C . LEU A 1 100 ? 113.696 -10.426 22.743 1.00 23.40 99 LEU A C 1
ATOM 770 O O . LEU A 1 100 ? 112.629 -11.105 22.754 1.00 24.69 99 LEU A O 1
ATOM 775 N N . PRO A 1 101 ? 114.629 -10.490 23.695 1.00 23.28 100 PRO A N 1
ATOM 776 C CA . PRO A 1 101 ? 114.372 -11.397 24.800 1.00 27.56 100 PRO A CA 1
ATOM 777 C C . PRO A 1 101 ? 113.139 -11.051 25.630 1.00 28.71 100 PRO A C 1
ATOM 778 O O . PRO A 1 101 ? 112.720 -9.893 25.766 1.00 22.06 100 PRO A O 1
ATOM 782 N N . GLN A 1 102 ? 112.514 -12.095 26.145 1.00 32.12 101 GLN A N 1
ATOM 783 C CA . GLN A 1 102 ? 111.371 -11.929 27.002 1.00 35.61 101 GLN A CA 1
ATOM 784 C C . GLN A 1 102 ? 111.839 -11.107 28.192 1.00 26.72 101 GLN A C 1
ATOM 785 O O . GLN A 1 102 ? 112.853 -11.421 28.823 1.00 29.94 101 GLN A O 1
ATOM 791 N N . GLY A 1 103 ? 111.139 -10.020 28.428 1.00 22.18 102 GLY A N 1
ATOM 792 C CA . GLY A 1 103 ? 111.422 -9.172 29.540 1.00 19.99 102 GLY A CA 1
ATOM 793 C C . GLY A 1 103 ? 112.574 -8.196 29.421 1.00 16.21 102 GLY A C 1
ATOM 794 O O . GLY A 1 103 ? 112.881 -7.497 30.378 1.00 16.17 102 GLY A O 1
ATOM 795 N N . VAL A 1 104 ? 113.227 -8.126 28.252 1.00 14.45 103 VAL A N 1
ATOM 796 C CA . VAL A 1 104 ? 114.399 -7.293 28.165 1.00 14.22 103 VAL A CA 1
ATOM 797 C C . VAL A 1 104 ? 114.233 -5.817 28.593 1.00 14.88 103 VAL A C 1
ATOM 798 O O . VAL A 1 104 ? 115.152 -5.178 29.102 1.00 14.51 103 VAL A O 1
ATOM 802 N N . PHE A 1 105 ? 113.057 -5.247 28.376 1.00 11.75 104 PHE A N 1
ATOM 803 C CA . PHE A 1 105 ? 112.901 -3.822 28.697 1.00 13.14 104 PHE A CA 1
ATOM 804 C C . PHE A 1 105 ? 112.025 -3.642 29.962 1.00 14.38 104 PHE A C 1
ATOM 805 O O . PHE A 1 105 ? 111.597 -2.538 30.286 1.00 15.22 104 PHE A O 1
ATOM 813 N N . GLU A 1 106 ? 111.828 -4.714 30.693 1.00 14.09 105 GLU A N 1
ATOM 814 C CA . GLU A 1 106 ? 110.972 -4.677 31.894 1.00 16.25 105 GLU A CA 1
ATOM 815 C C . GLU A 1 106 ? 111.393 -3.622 32.950 1.00 16.06 105 GLU A C 1
ATOM 816 O O . GLU A 1 106 ? 110.537 -2.998 33.617 1.00 15.78 105 GLU A O 1
ATOM 822 N N . LYS A 1 107 ? 112.694 -3.438 33.138 1.00 14.48 106 LYS A N 1
ATOM 823 C CA . LYS A 1 107 ? 113.214 -2.576 34.181 1.00 17.00 106 LYS A CA 1
ATOM 824 C C . LYS A 1 107 ? 113.637 -1.175 33.682 1.00 17.72 106 LYS A C 1
ATOM 825 O O . LYS A 1 107 ? 114.113 -0.342 34.471 1.00 14.91 106 LYS A O 1
ATOM 831 N N . LEU A 1 108 ? 113.484 -0.915 32.381 1.00 17.43 107 LEU A N 1
ATOM 832 C CA . LEU A 1 108 ? 113.958 0.337 31.754 1.00 17.89 107 LEU A CA 1
ATOM 833 C C . LEU A 1 108 ? 112.892 1.382 31.778 1.00 19.76 107 LEU A C 1
ATOM 834 O O . LEU A 1 108 ? 112.502 1.987 30.764 1.00 18.64 107 LEU A O 1
ATOM 839 N N . THR A 1 109 ? 112.449 1.681 32.996 1.00 21.08 108 THR A N 1
ATOM 840 C CA . THR A 1 109 ? 111.334 2.530 33.214 1.00 20.33 108 THR A CA 1
ATOM 841 C C . THR A 1 109 ? 111.601 3.978 32.935 1.00 18.70 108 THR A C 1
ATOM 842 O O . THR A 1 109 ? 110.687 4.758 32.815 1.00 19.00 108 THR A O 1
ATOM 846 N N . ASN A 1 110 ? 112.844 4.355 32.758 1.00 16.47 109 ASN A N 1
ATOM 847 C CA . ASN A 1 110 ? 113.194 5.736 32.464 1.00 16.95 109 ASN A CA 1
ATOM 848 C C . ASN A 1 110 ? 113.395 5.988 30.985 1.00 15.95 109 ASN A C 1
ATOM 849 O O . ASN A 1 110 ? 113.727 7.118 30.601 1.00 14.43 109 ASN A O 1
ATOM 854 N N . LEU A 1 111 ? 113.133 4.988 30.138 1.00 12.60 110 LEU A N 1
ATOM 855 C CA . LEU A 1 111 ? 113.428 5.168 28.710 1.00 13.07 110 LEU A CA 1
ATOM 856 C C . LEU A 1 111 ? 112.437 6.120 28.049 1.00 13.05 110 LEU A C 1
ATOM 857 O O . LEU A 1 111 ? 111.224 5.966 28.282 1.00 13.36 110 LEU A O 1
ATOM 862 N N . THR A 1 112 ? 112.941 7.152 27.384 1.00 12.87 111 THR A N 1
ATOM 863 C CA . THR A 1 112 ? 112.117 8.038 26.602 1.00 13.13 111 THR A CA 1
ATOM 864 C C . THR A 1 112 ? 112.147 7.758 25.114 1.00 12.42 111 THR A C 1
ATOM 865 O O . THR A 1 112 ? 111.132 7.988 24.443 1.00 12.17 111 THR A O 1
ATOM 869 N N . THR A 1 113 ? 113.254 7.213 24.614 1.00 11.21 112 THR A N 1
ATOM 870 C CA . THR A 1 113 ? 113.420 7.055 23.194 1.00 10.64 112 THR A CA 1
ATOM 871 C C . THR A 1 113 ? 114.000 5.686 22.930 1.00 9.68 112 THR A C 1
ATOM 872 O O . THR A 1 113 ? 115.033 5.331 23.538 1.00 10.19 112 THR A O 1
ATOM 876 N N . LEU A 1 114 ? 113.325 4.870 22.104 1.00 8.85 113 LEU A N 1
ATOM 877 C CA . LEU A 1 114 ? 113.755 3.497 21.834 1.00 8.77 113 LEU A CA 1
ATOM 878 C C . LEU A 1 114 ? 113.737 3.321 20.307 1.00 8.52 113 LEU A C 1
ATOM 879 O O . LEU A 1 114 ? 112.683 3.433 19.679 1.00 9.20 113 LEU A O 1
ATOM 884 N N . ASN A 1 115 ? 114.903 3.152 19.700 1.00 8.59 114 ASN A N 1
ATOM 885 C CA . ASN A 1 115 ? 115.057 3.041 18.301 1.00 7.76 114 ASN A CA 1
ATOM 886 C C . ASN A 1 115 ? 115.492 1.636 17.963 1.00 7.71 114 ASN A C 1
ATOM 887 O O . ASN A 1 115 ? 116.644 1.257 18.263 1.00 7.72 114 ASN A O 1
ATOM 892 N N . LEU A 1 116 ? 114.575 0.861 17.380 1.00 7.79 115 LEU A N 1
ATOM 893 C CA . LEU A 1 116 ? 114.835 -0.557 16.994 1.00 8.13 115 LEU A CA 1
ATOM 894 C C . LEU A 1 116 ? 114.721 -0.709 15.488 1.00 8.12 115 LEU A C 1
ATOM 895 O O . LEU A 1 116 ? 114.563 -1.812 14.952 1.00 8.21 115 LEU A O 1
ATOM 900 N N . SER A 1 117 ? 114.805 0.401 14.783 1.00 7.76 116 SER A N 1
ATOM 901 C CA . SER A 1 117 ? 114.621 0.345 13.323 1.00 7.27 116 SER A CA 1
ATOM 902 C C . SER A 1 117 ? 115.718 -0.401 12.573 1.00 8.05 116 SER A C 1
ATOM 903 O O . SER A 1 117 ? 116.836 -0.549 13.036 1.00 7.80 116 SER A O 1
ATOM 906 N N . ASN A 1 118 ? 115.409 -0.871 11.382 1.00 8.42 117 ASN A N 1
ATOM 907 C CA . ASN A 1 118 ? 116.445 -1.486 10.514 1.00 9.88 117 ASN A CA 1
ATOM 908 C C . ASN A 1 118 ? 117.088 -2.694 11.167 1.00 10.63 117 ASN A C 1
ATOM 909 O O . ASN A 1 118 ? 118.310 -2.890 11.108 1.00 10.78 117 ASN A O 1
ATOM 914 N N . ASN A 1 119 ? 116.269 -3.509 11.787 1.00 10.05 118 ASN A N 1
ATOM 915 C CA . ASN A 1 119 ? 116.649 -4.842 12.279 1.00 10.15 118 ASN A CA 1
ATOM 916 C C . ASN A 1 119 ? 115.919 -5.915 11.499 1.00 10.89 118 ASN A C 1
ATOM 917 O O . ASN A 1 119 ? 115.488 -5.627 10.400 1.00 11.31 118 ASN A O 1
ATOM 922 N N . GLN A 1 120 ? 115.829 -7.131 12.036 1.00 11.86 119 GLN A N 1
ATOM 923 C CA . GLN A 1 120 ? 115.116 -8.237 11.349 1.00 12.48 119 GLN A CA 1
ATOM 924 C C . GLN A 1 120 ? 114.034 -8.804 12.218 1.00 13.00 119 GLN A C 1
ATOM 925 O O . GLN A 1 120 ? 113.756 -10.037 12.241 1.00 13.07 119 GLN A O 1
ATOM 931 N N . LEU A 1 121 ? 113.378 -7.949 12.961 1.00 10.91 120 LEU A N 1
ATOM 932 C CA . LEU A 1 121 ? 112.324 -8.380 13.904 1.00 12.65 120 LEU A CA 1
ATOM 933 C C . LEU A 1 121 ? 111.107 -8.850 13.109 1.00 12.36 120 LEU A C 1
ATOM 934 O O . LEU A 1 121 ? 110.726 -8.230 12.135 1.00 12.15 120 LEU A O 1
ATOM 939 N N . THR A 1 122 ? 110.483 -9.937 13.566 1.00 14.16 121 THR A N 1
ATOM 940 C CA . THR A 1 122 ? 109.233 -10.382 12.896 1.00 14.46 121 THR A CA 1
ATOM 941 C C . THR A 1 122 ? 107.993 -10.355 13.801 1.00 17.74 121 THR A C 1
ATOM 942 O O . THR A 1 122 ? 106.802 -10.350 13.328 1.00 16.68 121 THR A O 1
ATOM 946 N N . SER A 1 123 ? 108.250 -10.410 15.085 1.00 18.46 122 SER A N 1
ATOM 947 C CA . SER A 1 123 ? 107.176 -10.288 16.024 1.00 22.24 122 SER A CA 1
ATOM 948 C C . SER A 1 123 ? 107.762 -9.641 17.286 1.00 23.35 122 SER A C 1
ATOM 949 O O . SER A 1 123 ? 108.980 -9.467 17.399 1.00 23.24 122 SER A O 1
ATOM 952 N N . LEU A 1 124 ? 106.882 -9.238 18.184 1.00 25.55 123 LEU A N 1
ATOM 953 C CA . LEU A 1 124 ? 107.261 -8.642 19.436 1.00 26.49 123 LEU A CA 1
ATOM 954 C C . LEU A 1 124 ? 106.654 -9.517 20.582 1.00 25.86 123 LEU A C 1
ATOM 955 O O . LEU A 1 124 ? 105.478 -9.835 20.518 1.00 30.31 123 LEU A O 1
ATOM 960 N N . PRO A 1 125 ? 107.472 -9.929 21.574 1.00 27.88 124 PRO A N 1
ATOM 961 C CA . PRO A 1 125 ? 106.901 -10.739 22.672 1.00 28.33 124 PRO A CA 1
ATOM 962 C C . PRO A 1 125 ? 105.766 -10.027 23.391 1.00 29.09 124 PRO A C 1
ATOM 963 O O . PRO A 1 125 ? 105.714 -8.804 23.475 1.00 24.89 124 PRO A O 1
ATOM 967 N N . GLN A 1 126 ? 104.839 -10.801 23.930 1.00 29.00 125 GLN A N 1
ATOM 968 C CA . GLN A 1 126 ? 103.807 -10.252 24.754 1.00 27.62 125 GLN A CA 1
ATOM 969 C C . GLN A 1 126 ? 104.432 -9.396 25.882 1.00 19.70 125 GLN A C 1
ATOM 970 O O . GLN A 1 126 ? 105.347 -9.816 26.506 1.00 25.58 125 GLN A O 1
ATOM 976 N N . GLY A 1 127 ? 103.876 -8.224 26.131 1.00 18.84 126 GLY A N 1
ATOM 977 C CA . GLY A 1 127 ? 104.319 -7.350 27.242 1.00 17.45 126 GLY A CA 1
ATOM 978 C C . GLY A 1 127 ? 105.684 -6.655 27.003 1.00 18.10 126 GLY A C 1
ATOM 979 O O . GLY A 1 127 ? 106.227 -6.062 27.934 1.00 16.78 126 GLY A O 1
ATOM 980 N N . VAL A 1 128 ? 106.247 -6.725 25.783 1.00 14.73 127 VAL A N 1
ATOM 981 C CA . VAL A 1 128 ? 107.608 -6.251 25.591 1.00 15.91 127 VAL A CA 1
ATOM 982 C C . VAL A 1 128 ? 107.842 -4.778 25.979 1.00 15.48 127 VAL A C 1
ATOM 983 O O . VAL A 1 128 ? 108.986 -4.410 26.342 1.00 15.16 127 VAL A O 1
ATOM 987 N N . PHE A 1 129 ? 106.846 -3.941 25.836 1.00 13.40 128 PHE A N 1
ATOM 988 C CA . PHE A 1 129 ? 106.988 -2.513 26.133 1.00 12.88 128 PHE A CA 1
ATOM 989 C C . PHE A 1 129 ? 106.100 -2.077 27.324 1.00 14.85 128 PHE A C 1
ATOM 990 O O . PHE A 1 129 ? 105.951 -0.871 27.600 1.00 13.99 128 PHE A O 1
ATOM 998 N N . GLU A 1 130 ? 105.567 -3.031 28.069 1.00 14.53 129 GLU A N 1
ATOM 999 C CA . GLU A 1 130 ? 104.450 -2.694 28.987 1.00 18.10 129 GLU A CA 1
ATOM 1000 C C . GLU A 1 130 ? 104.873 -1.860 30.191 1.00 16.79 129 GLU A C 1
ATOM 1001 O O . GLU A 1 130 ? 104.016 -1.257 30.846 1.00 19.87 129 GLU A O 1
ATOM 1007 N N . ARG A 1 131 ? 106.172 -1.793 30.503 1.00 14.54 130 ARG A N 1
ATOM 1008 C CA . ARG A 1 131 ? 106.649 -0.984 31.616 1.00 18.16 130 ARG A CA 1
ATOM 1009 C C . ARG A 1 131 ? 107.247 0.351 31.258 1.00 16.38 130 ARG A C 1
ATOM 1010 O O . ARG A 1 131 ? 107.687 1.090 32.163 1.00 18.43 130 ARG A O 1
ATOM 1018 N N . LEU A 1 132 ? 107.211 0.715 29.971 1.00 15.40 131 LEU A N 1
ATOM 1019 C CA . LEU A 1 132 ? 107.869 1.926 29.472 1.00 14.03 131 LEU A CA 1
ATOM 1020 C C . LEU A 1 132 ? 107.017 3.151 29.571 1.00 15.26 131 LEU A C 1
ATOM 1021 O O . LEU A 1 132 ? 106.671 3.756 28.572 1.00 14.09 131 LEU A O 1
ATOM 1026 N N . ALA A 1 133 ? 106.713 3.526 30.812 1.00 17.05 132 ALA A N 1
ATOM 1027 C CA . ALA A 1 133 ? 105.733 4.589 31.101 1.00 21.23 132 ALA A CA 1
ATOM 1028 C C . ALA A 1 133 ? 106.157 5.957 30.612 1.00 20.12 132 ALA A C 1
ATOM 1029 O O . ALA A 1 133 ? 105.306 6.790 30.285 1.00 25.49 132 ALA A O 1
ATOM 1031 N N . SER A 1 134 ? 107.457 6.199 30.516 1.00 17.72 133 SER A N 1
ATOM 1032 C CA . SER A 1 134 ? 107.931 7.469 30.032 1.00 18.85 133 SER A CA 1
ATOM 1033 C C . SER A 1 134 ? 108.377 7.514 28.572 1.00 15.25 133 SER A C 1
ATOM 1034 O O . SER A 1 134 ? 108.838 8.540 28.097 1.00 15.04 133 SER A O 1
ATOM 1037 N N . LEU A 1 135 ? 108.127 6.429 27.850 1.00 12.67 134 LEU A N 1
ATOM 1038 C CA . LEU A 1 135 ? 108.475 6.354 26.388 1.00 12.29 134 LEU A CA 1
ATOM 1039 C C . LEU A 1 135 ? 107.696 7.403 25.598 1.00 12.51 134 LEU A C 1
ATOM 1040 O O . LEU A 1 135 ? 106.497 7.427 25.647 1.00 13.00 134 LEU A O 1
ATOM 1045 N N . THR A 1 136 ? 108.409 8.270 24.891 1.00 11.78 135 THR A N 1
ATOM 1046 C CA . THR A 1 136 ? 107.795 9.248 23.997 1.00 12.58 135 THR A CA 1
ATOM 1047 C C . THR A 1 136 ? 108.006 8.864 22.537 1.00 12.90 135 THR A C 1
ATOM 1048 O O . THR A 1 136 ? 107.257 9.291 21.683 1.00 13.28 135 THR A O 1
ATOM 1052 N N . THR A 1 137 ? 109.087 8.104 22.214 1.00 11.84 136 THR A N 1
ATOM 1053 C CA . THR A 1 137 ? 109.444 7.858 20.856 1.00 11.79 136 THR A CA 1
ATOM 1054 C C . THR A 1 137 ? 109.770 6.385 20.697 1.00 11.22 136 THR A C 1
ATOM 1055 O O . THR A 1 137 ? 110.616 5.833 21.439 1.00 10.65 136 THR A O 1
ATOM 1059 N N . LEU A 1 138 ? 109.061 5.750 19.784 1.00 9.80 137 LEU A N 1
ATOM 1060 C CA . LEU A 1 138 ? 109.223 4.328 19.489 1.00 8.85 137 LEU A CA 1
ATOM 1061 C C . LEU A 1 138 ? 109.355 4.156 17.980 1.00 8.93 137 LEU A C 1
ATOM 1062 O O . LEU A 1 138 ? 108.456 4.450 17.202 1.00 9.47 137 LEU A O 1
ATOM 1067 N N . ASN A 1 139 ? 110.536 3.717 17.554 1.00 8.23 138 ASN A N 1
ATOM 1068 C CA . ASN A 1 139 ? 110.817 3.546 16.122 1.00 7.81 138 ASN A CA 1
ATOM 1069 C C . ASN A 1 139 ? 111.124 2.037 15.911 1.00 8.73 138 ASN A C 1
ATOM 1070 O O . ASN A 1 139 ? 112.136 1.494 16.343 1.00 8.28 138 ASN A O 1
ATOM 1075 N N . LEU A 1 140 ? 110.192 1.397 15.211 1.00 8.55 139 LEU A N 1
ATOM 1076 C CA . LEU A 1 140 ? 110.256 0.014 14.786 1.00 8.43 139 LEU A CA 1
ATOM 1077 C C . LEU A 1 140 ? 110.309 -0.118 13.236 1.00 8.05 139 LEU A C 1
ATOM 1078 O O . LEU A 1 140 ? 110.036 -1.212 12.701 1.00 8.06 139 LEU A O 1
ATOM 1083 N N . SER A 1 141 ? 110.647 0.938 12.504 1.00 8.34 140 SER A N 1
ATOM 1084 C CA . SER A 1 141 ? 110.594 0.919 11.057 1.00 8.03 140 SER A CA 1
ATOM 1085 C C . SER A 1 141 ? 111.614 -0.099 10.500 1.00 7.74 140 SER A C 1
ATOM 1086 O O . SER A 1 141 ? 112.647 -0.419 11.107 1.00 6.84 140 SER A O 1
ATOM 1089 N N . ASN A 1 142 ? 111.334 -0.520 9.284 1.00 7.89 141 ASN A N 1
ATOM 1090 C CA . ASN A 1 142 ? 112.302 -1.282 8.522 1.00 9.26 141 ASN A CA 1
ATOM 1091 C C . ASN A 1 142 ? 112.692 -2.543 9.286 1.00 8.95 141 ASN A C 1
ATOM 1092 O O . ASN A 1 142 ? 113.854 -2.902 9.403 1.00 9.20 141 ASN A O 1
ATOM 1097 N N . ASN A 1 143 ? 111.671 -3.280 9.692 1.00 9.70 142 ASN A N 1
ATOM 1098 C CA . ASN A 1 143 ? 111.842 -4.645 10.215 1.00 9.64 142 ASN A CA 1
ATOM 1099 C C . ASN A 1 143 ? 110.975 -5.573 9.310 1.00 12.07 142 ASN A C 1
ATOM 1100 O O . ASN A 1 143 ? 110.709 -5.226 8.192 1.00 12.78 142 ASN A O 1
ATOM 1105 N N . ASN A 1 144 ? 110.590 -6.724 9.785 1.00 11.90 143 ASN A N 1
ATOM 1106 C CA . ASN A 1 144 ? 109.737 -7.621 9.023 1.00 14.47 143 ASN A CA 1
ATOM 1107 C C . ASN A 1 144 ? 108.549 -7.939 9.902 1.00 13.27 143 ASN A C 1
ATOM 1108 O O . ASN A 1 144 ? 108.100 -9.108 9.925 1.00 13.16 143 ASN A O 1
ATOM 1113 N N . ILE A 1 145 ? 108.027 -6.953 10.627 1.00 13.14 144 ILE A N 1
ATOM 1114 C CA . ILE A 1 145 ? 107.089 -7.216 11.721 1.00 12.48 144 ILE A CA 1
ATOM 1115 C C . ILE A 1 145 ? 105.729 -7.512 11.122 1.00 13.37 144 ILE A C 1
ATOM 1116 O O . ILE A 1 145 ? 105.151 -6.695 10.333 1.00 10.32 144 ILE A O 1
ATOM 1121 N N . ALA A 1 146 ? 105.210 -8.715 11.449 1.00 14.94 145 ALA A N 1
ATOM 1122 C CA . ALA A 1 146 ? 103.918 -9.184 10.916 1.00 17.78 145 ALA A CA 1
ATOM 1123 C C . ALA A 1 146 ? 102.936 -9.576 11.965 1.00 22.49 145 ALA A C 1
ATOM 1124 O O . ALA A 1 146 ? 101.775 -9.891 11.664 1.00 23.42 145 ALA A O 1
ATOM 1126 N N . ASN A 1 147 ? 103.386 -9.619 13.191 1.00 26.81 146 ASN A N 1
ATOM 1127 C CA . ASN A 1 147 ? 102.447 -9.741 14.259 1.00 36.97 146 ASN A CA 1
ATOM 1128 C C . ASN A 1 147 ? 102.676 -8.757 15.396 1.00 34.52 146 ASN A C 1
ATOM 1129 O O . ASN A 1 147 ? 103.777 -8.544 15.864 1.00 37.51 146 ASN A O 1
ATOM 1134 N N . ILE A 1 148 ? 101.561 -8.202 15.816 1.00 34.45 147 ILE A N 1
ATOM 1135 C CA . ILE A 1 148 ? 101.438 -7.238 16.849 1.00 29.72 147 ILE A CA 1
ATOM 1136 C C . ILE A 1 148 ? 100.184 -7.834 17.498 1.00 36.13 147 ILE A C 1
ATOM 1137 O O . ILE A 1 148 ? 99.286 -8.293 16.762 1.00 30.97 147 ILE A O 1
ATOM 1142 N N . ASN A 1 149 ? 100.035 -7.795 18.813 1.00 30.01 148 ASN A N 1
ATOM 1143 C CA . ASN A 1 149 ? 98.618 -7.907 19.271 1.00 29.71 148 ASN A CA 1
ATOM 1144 C C . ASN A 1 149 ? 98.147 -6.579 19.793 1.00 27.84 148 ASN A C 1
ATOM 1145 O O . ASN A 1 149 ? 98.918 -5.631 19.894 1.00 23.06 148 ASN A O 1
ATOM 1150 N N . ASP A 1 150 ? 96.875 -6.454 20.141 1.00 24.17 149 ASP A N 1
ATOM 1151 C CA . ASP A 1 150 ? 96.386 -5.087 20.326 1.00 27.62 149 ASP A CA 1
ATOM 1152 C C . ASP A 1 150 ? 96.838 -4.468 21.632 1.00 26.10 149 ASP A C 1
ATOM 1153 O O . ASP A 1 150 ? 96.591 -3.291 21.874 1.00 28.12 149 ASP A O 1
ATOM 1158 N N A GLN A 1 151 ? 97.513 -5.230 22.485 0.50 24.89 150 GLN A N 1
ATOM 1159 N N B GLN A 1 151 ? 97.501 -5.263 22.456 0.50 24.44 150 GLN A N 1
ATOM 1160 C CA A GLN A 1 151 ? 98.044 -4.678 23.732 0.50 25.11 150 GLN A CA 1
ATOM 1161 C CA B GLN A 1 151 ? 98.053 -4.778 23.697 0.50 24.46 150 GLN A CA 1
ATOM 1162 C C A GLN A 1 151 ? 99.540 -4.367 23.686 0.50 24.65 150 GLN A C 1
ATOM 1163 C C B GLN A 1 151 ? 99.402 -4.136 23.609 0.50 24.14 150 GLN A C 1
ATOM 1164 O O A GLN A 1 151 ? 100.178 -4.179 24.711 0.50 21.18 150 GLN A O 1
ATOM 1165 O O B GLN A 1 151 ? 99.749 -3.407 24.536 0.50 20.24 150 GLN A O 1
ATOM 1176 N N . MET A 1 152 ? 100.123 -4.367 22.504 1.00 25.53 151 MET A N 1
ATOM 1177 C CA . MET A 1 152 ? 101.537 -3.993 22.387 1.00 26.85 151 MET A CA 1
ATOM 1178 C C . MET A 1 152 ? 101.835 -2.569 22.933 1.00 25.82 151 MET A C 1
ATOM 1179 O O . MET A 1 152 ? 102.869 -2.322 23.604 1.00 23.07 151 MET A O 1
ATOM 1184 N N . LEU A 1 153 ? 100.966 -1.619 22.635 1.00 20.75 152 LEU A N 1
ATOM 1185 C CA . LEU A 1 153 ? 101.239 -0.217 22.958 1.00 21.16 152 LEU A CA 1
ATOM 1186 C C . LEU A 1 153 ? 100.365 0.320 24.108 1.00 24.68 152 LEU A C 1
ATOM 1187 O O . LEU A 1 153 ? 100.340 1.509 24.388 1.00 22.78 152 LEU A O 1
ATOM 1192 N N . GLU A 1 154 ? 99.678 -0.581 24.835 1.00 32.29 153 GLU A N 1
ATOM 1193 C CA . GLU A 1 154 ? 98.794 -0.136 25.937 1.00 34.23 153 GLU A CA 1
ATOM 1194 C C . GLU A 1 154 ? 99.570 0.482 27.104 1.00 32.29 153 GLU A C 1
ATOM 1195 O O . GLU A 1 154 ? 100.651 0.019 27.466 1.00 26.16 153 GLU A O 1
ATOM 1201 N N . GLY A 1 155 ? 99.004 1.553 27.657 1.00 31.74 154 GLY A N 1
ATOM 1202 C CA . GLY A 1 155 ? 99.651 2.290 28.727 1.00 37.16 154 GLY A CA 1
ATOM 1203 C C . GLY A 1 155 ? 101.008 2.856 28.315 1.00 33.92 154 GLY A C 1
ATOM 1204 O O . GLY A 1 155 ? 101.842 3.118 29.171 1.00 37.16 154 GLY A O 1
ATOM 1205 N N . LEU A 1 156 ? 101.254 3.014 27.010 1.00 28.23 155 LEU A N 1
ATOM 1206 C CA . LEU A 1 156 ? 102.350 3.910 26.567 1.00 24.95 155 LEU A CA 1
ATOM 1207 C C . LEU A 1 156 ? 101.738 5.274 26.401 1.00 25.31 155 LEU A C 1
ATOM 1208 O O . LEU A 1 156 ? 101.691 5.807 25.303 1.00 19.11 155 LEU A O 1
ATOM 1213 N N . THR A 1 157 ? 101.252 5.842 27.526 1.00 30.78 156 THR A N 1
ATOM 1214 C CA . THR A 1 157 ? 100.354 6.988 27.492 1.00 32.01 156 THR A CA 1
ATOM 1215 C C . THR A 1 157 ? 101.073 8.233 27.078 1.00 27.38 156 THR A C 1
ATOM 1216 O O . THR A 1 157 ? 100.462 9.165 26.565 1.00 32.91 156 THR A O 1
ATOM 1220 N N . ASN A 1 158 ? 102.390 8.254 27.256 1.00 21.94 157 ASN A N 1
ATOM 1221 C CA . ASN A 1 158 ? 103.180 9.374 26.856 1.00 21.33 157 ASN A CA 1
ATOM 1222 C C . ASN A 1 158 ? 103.770 9.309 25.424 1.00 16.79 157 ASN A C 1
ATOM 1223 O O . ASN A 1 158 ? 104.509 10.222 25.032 1.00 16.08 157 ASN A O 1
ATOM 1228 N N . LEU A 1 159 ? 103.416 8.252 24.696 1.00 15.69 158 LEU A N 1
ATOM 1229 C CA . LEU A 1 159 ? 103.947 8.127 23.328 1.00 15.73 158 LEU A CA 1
ATOM 1230 C C . LEU A 1 159 ? 103.538 9.257 22.430 1.00 15.21 158 LEU A C 1
ATOM 1231 O O . LEU A 1 159 ? 102.334 9.486 22.276 1.00 15.39 158 LEU A O 1
ATOM 1236 N N . THR A 1 160 ? 104.517 9.918 21.853 1.00 14.51 159 THR A N 1
ATOM 1237 C CA . THR A 1 160 ? 104.298 10.992 20.946 1.00 15.55 159 THR A CA 1
ATOM 1238 C C . THR A 1 160 ? 104.638 10.639 19.477 1.00 14.70 159 THR A C 1
ATOM 1239 O O . THR A 1 160 ? 104.069 11.211 18.570 1.00 12.72 159 THR A O 1
ATOM 1243 N N . THR A 1 161 ? 105.645 9.797 19.243 1.00 12.73 160 THR A N 1
ATOM 1244 C CA . THR A 1 161 ? 106.060 9.489 17.900 1.00 11.89 160 THR A CA 1
ATOM 1245 C C . THR A 1 161 ? 106.091 7.981 17.802 1.00 10.34 160 THR A C 1
ATOM 1246 O O . THR A 1 161 ? 106.760 7.329 18.616 1.00 10.32 160 THR A O 1
ATOM 1250 N N . LEU A 1 162 ? 105.474 7.453 16.772 1.00 9.34 161 LEU A N 1
ATOM 1251 C CA . LEU A 1 162 ? 105.440 5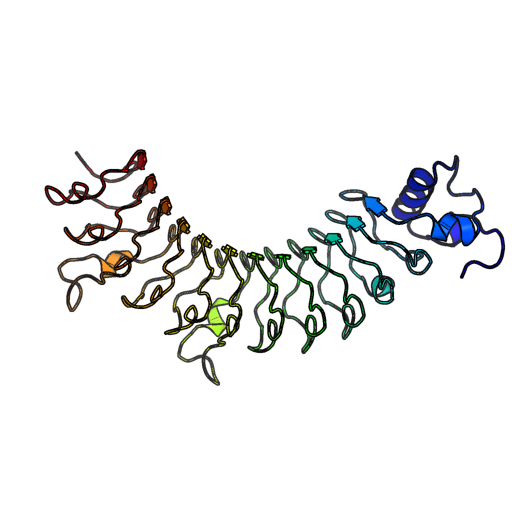.996 16.484 1.00 9.96 161 LEU A CA 1
ATOM 1252 C C . LEU A 1 162 ? 105.723 5.743 15.031 1.00 9.76 161 LEU A C 1
ATOM 1253 O O . LEU A 1 162 ? 104.980 6.178 14.164 1.00 9.58 161 LEU A O 1
ATOM 1258 N N . ASN A 1 163 ? 106.840 5.055 14.749 1.00 9.29 162 ASN A N 1
ATOM 1259 C CA . ASN A 1 163 ? 107.183 4.707 13.368 1.00 8.83 162 ASN A CA 1
ATOM 1260 C C . ASN A 1 163 ? 107.134 3.217 13.175 1.00 8.72 162 ASN A C 1
ATOM 1261 O O . ASN A 1 163 ? 107.942 2.495 13.786 1.00 7.64 162 ASN A O 1
ATOM 1266 N N . LEU A 1 164 ? 106.119 2.753 12.392 1.00 7.77 163 LEU A N 1
ATOM 1267 C CA . LEU A 1 164 ? 105.968 1.357 12.050 1.00 9.25 163 LEU A CA 1
ATOM 1268 C C . LEU A 1 164 ? 106.128 1.137 10.558 1.00 8.60 163 LEU A C 1
ATOM 1269 O O . LEU A 1 164 ? 105.763 0.086 10.006 1.00 7.97 163 LEU A O 1
ATOM 1274 N N . SER A 1 165 ? 106.730 2.110 9.893 1.00 8.37 164 SER A N 1
ATOM 1275 C CA . SER A 1 165 ? 106.868 2.029 8.449 1.00 8.64 164 SER A CA 1
ATOM 1276 C C . SER A 1 165 ? 107.795 0.880 8.040 1.00 8.72 164 SER A C 1
ATOM 1277 O O . SER A 1 165 ? 108.648 0.413 8.844 1.00 8.40 164 SER A O 1
ATOM 1280 N N . HIS A 1 166 ? 107.562 0.383 6.828 1.00 7.56 165 HIS A N 1
ATOM 1281 C CA . HIS A 1 166 ? 108.431 -0.677 6.221 1.00 8.62 165 HIS A CA 1
ATOM 1282 C C . HIS A 1 166 ? 108.398 -1.938 7.071 1.00 9.62 165 HIS A C 1
ATOM 1283 O O . HIS A 1 166 ? 109.435 -2.462 7.515 1.00 10.97 165 HIS A O 1
ATOM 1290 N N . ASN A 1 167 ? 107.197 -2.457 7.277 1.00 8.98 166 ASN A N 1
ATOM 1291 C CA . ASN A 1 167 ? 106.982 -3.752 7.961 1.00 8.86 166 ASN A CA 1
ATOM 1292 C C . ASN A 1 167 ? 105.960 -4.560 7.145 1.00 10.13 166 ASN A C 1
ATOM 1293 O O . ASN A 1 167 ? 105.729 -4.230 5.980 1.00 9.88 166 ASN A O 1
ATOM 1298 N N . ASN A 1 168 ? 105.337 -5.523 7.775 1.00 10.09 167 ASN A N 1
ATOM 1299 C CA . ASN A 1 168 ? 104.385 -6.396 7.076 1.00 12.95 167 ASN A CA 1
ATOM 1300 C C . ASN A 1 168 ? 103.112 -6.509 7.835 1.00 11.84 167 ASN A C 1
ATOM 1301 O O . ASN A 1 168 ? 102.643 -7.637 8.153 1.00 10.97 167 ASN A O 1
ATOM 1306 N N . LEU A 1 169 ? 102.514 -5.372 8.132 1.00 11.12 168 LEU A N 1
ATOM 1307 C CA . LEU A 1 169 ? 101.322 -5.323 9.024 1.00 11.22 168 LEU A CA 1
ATOM 1308 C C . LEU A 1 169 ? 99.972 -5.509 8.307 1.00 11.89 168 LEU A C 1
ATOM 1309 O O . LEU A 1 169 ? 98.958 -5.591 8.999 1.00 11.32 168 LEU A O 1
ATOM 1314 N N . ALA A 1 170 ? 99.959 -5.606 6.994 1.00 11.79 169 ALA A N 1
ATOM 1315 C CA . ALA A 1 170 ? 98.736 -5.587 6.208 1.00 13.94 169 ALA A CA 1
ATOM 1316 C C . ALA A 1 170 ? 97.659 -6.553 6.684 1.00 12.96 169 ALA A C 1
ATOM 1317 O O . ALA A 1 170 ? 96.499 -6.146 6.832 1.00 12.31 169 ALA A O 1
ATOM 1319 N N . ARG A 1 171 ? 98.064 -7.771 6.981 1.00 12.32 170 ARG A N 1
ATOM 1320 C CA . ARG A 1 171 ? 97.158 -8.889 7.430 1.00 15.69 170 ARG A CA 1
ATOM 1321 C C . ARG A 1 171 ? 96.317 -8.446 8.600 1.00 15.72 170 ARG A C 1
ATOM 1322 O O . ARG A 1 171 ? 95.123 -8.825 8.714 1.00 16.12 170 ARG A O 1
ATOM 1330 N N . LEU A 1 172 ? 96.876 -7.624 9.481 1.00 15.78 171 LEU A N 1
ATOM 1331 C CA . LEU A 1 172 ? 96.237 -7.306 10.739 1.00 15.95 171 LEU A CA 1
ATOM 1332 C C . LEU A 1 172 ? 95.047 -6.372 10.647 1.00 15.53 171 LEU A C 1
ATOM 1333 O O . LEU A 1 172 ? 94.259 -6.305 11.578 1.00 16.66 171 LEU A O 1
ATOM 1338 N N . TRP A 1 173 ? 94.945 -5.640 9.548 1.00 13.70 172 TRP A N 1
ATOM 1339 C CA . TRP A 1 173 ? 93.961 -4.681 9.307 1.00 14.88 172 TRP A CA 1
ATOM 1340 C C . TRP A 1 173 ? 92.919 -5.097 8.276 1.00 14.99 172 TRP A C 1
ATOM 1341 O O . TRP A 1 173 ? 91.980 -4.291 7.994 1.00 18.38 172 TRP A O 1
ATOM 1352 N N . LYS A 1 174 ? 93.054 -6.315 7.768 1.00 15.73 173 LYS A N 1
ATOM 1353 C CA . LYS A 1 174 ? 92.011 -6.894 6.906 1.00 17.21 173 LYS A CA 1
ATOM 1354 C C . LYS A 1 174 ? 90.745 -7.191 7.744 1.00 18.05 173 LYS A C 1
ATOM 1355 O O . LYS A 1 174 ? 90.849 -7.724 8.831 1.00 17.15 173 LYS A O 1
ATOM 1361 N N . HIS A 1 175 ? 89.568 -6.838 7.230 1.00 20.32 174 HIS A N 1
ATOM 1362 C CA . HIS A 1 175 ? 88.345 -6.957 8.014 1.00 25.30 174 HIS A CA 1
ATOM 1363 C C . HIS A 1 175 ? 88.081 -8.393 8.358 1.00 24.46 174 HIS A C 1
ATOM 1364 O O . HIS A 1 175 ? 87.525 -8.643 9.403 1.00 22.94 174 HIS A O 1
ATOM 1371 N N . ALA A 1 176 ? 88.512 -9.311 7.502 1.00 18.99 175 ALA A N 1
ATOM 1372 C CA . ALA A 1 176 ? 88.362 -10.723 7.698 1.00 21.19 175 ALA A CA 1
ATOM 1373 C C . ALA A 1 176 ? 89.472 -11.382 8.505 1.00 19.36 175 ALA A C 1
ATOM 1374 O O . ALA A 1 176 ? 89.442 -12.603 8.702 1.00 21.40 175 ALA A O 1
ATOM 1376 N N . ASN A 1 177 ? 90.415 -10.613 9.059 1.00 20.58 176 ASN A N 1
ATOM 1377 C CA . ASN A 1 177 ? 91.471 -11.205 9.894 1.00 18.60 176 ASN A CA 1
ATOM 1378 C C . ASN A 1 177 ? 90.758 -12.077 10.980 1.00 19.98 176 ASN A C 1
ATOM 1379 O O . ASN A 1 177 ? 89.817 -11.591 11.621 1.00 21.91 176 ASN A O 1
ATOM 1384 N N . PRO A 1 178 ? 91.184 -13.322 11.188 1.00 23.02 177 PRO A N 1
ATOM 1385 C CA . PRO A 1 178 ? 90.502 -14.108 12.223 1.00 22.88 177 PRO A CA 1
ATOM 1386 C C . PRO A 1 178 ? 90.573 -13.449 13.588 1.00 24.81 177 PRO A C 1
ATOM 1387 O O . PRO A 1 178 ? 91.660 -13.038 14.041 1.00 23.17 177 PRO A O 1
ATOM 1391 N N . GLY A 1 179 ? 89.436 -13.351 14.255 1.00 22.84 178 GLY A N 1
ATOM 1392 C CA . GLY A 1 179 ? 89.373 -12.645 15.535 1.00 25.06 178 GLY A CA 1
ATOM 1393 C C . GLY A 1 179 ? 89.125 -11.158 15.388 1.00 26.63 178 GLY A C 1
ATOM 1394 O O . GLY A 1 179 ? 88.901 -10.460 16.387 1.00 29.59 178 GLY A O 1
ATOM 1395 N N . GLY A 1 180 ? 89.182 -10.647 14.165 1.00 23.54 179 GLY A N 1
ATOM 1396 C CA . GLY A 1 180 ? 88.961 -9.271 13.892 1.00 22.19 179 GLY A CA 1
ATOM 1397 C C . GLY A 1 180 ? 90.294 -8.540 13.682 1.00 20.56 179 GLY A C 1
ATOM 1398 O O . GLY A 1 180 ? 91.358 -9.020 14.105 1.00 21.99 179 GLY A O 1
ATOM 1399 N N . PRO A 1 181 ? 90.220 -7.387 13.058 1.00 18.83 180 PRO A N 1
ATOM 1400 C CA . PRO A 1 181 ? 91.402 -6.537 12.901 1.00 19.98 180 PRO A CA 1
ATOM 1401 C C . PRO A 1 181 ? 91.975 -6.061 14.209 1.00 20.10 180 PRO A C 1
ATOM 1402 O O . PRO A 1 181 ? 91.291 -6.024 15.250 1.00 17.74 180 PRO A O 1
ATOM 1406 N N . ILE A 1 182 ? 93.278 -5.781 14.191 1.00 17.36 181 ILE A N 1
ATOM 1407 C CA . ILE A 1 182 ? 93.986 -5.406 15.417 1.00 17.67 181 ILE A CA 1
ATOM 1408 C C . ILE A 1 182 ? 94.016 -3.885 15.606 1.00 19.16 181 ILE A C 1
ATOM 1409 O O . ILE A 1 182 ? 94.652 -3.164 14.828 1.00 16.81 181 ILE A O 1
ATOM 1414 N N . TYR A 1 183 ? 93.335 -3.404 16.654 1.00 16.13 182 TYR A N 1
ATOM 1415 C CA . TYR A 1 183 ? 93.190 -1.988 16.960 1.00 16.14 182 TYR A CA 1
ATOM 1416 C C . TYR A 1 183 ? 94.351 -1.562 17.852 1.00 15.82 182 TYR A C 1
ATOM 1417 O O . TYR A 1 183 ? 94.216 -1.268 19.039 1.00 15.46 182 TYR A O 1
ATOM 1426 N N . PHE A 1 184 ? 95.569 -1.623 17.299 1.00 15.29 183 PHE A N 1
ATOM 1427 C CA . PHE A 1 184 ? 96.754 -1.429 18.120 1.00 15.40 183 PHE A CA 1
ATOM 1428 C C . PHE A 1 184 ? 97.062 0.036 18.401 1.00 17.00 183 PHE A C 1
ATOM 1429 O O . PHE A 1 184 ? 98.100 0.322 19.069 1.00 19.43 183 PHE A O 1
ATOM 1437 N N . LEU A 1 185 ? 96.230 0.987 17.932 1.00 15.48 184 LEU A N 1
ATOM 1438 C CA . LEU A 1 185 ? 96.468 2.386 18.201 1.00 15.97 184 LEU A CA 1
ATOM 1439 C C . LEU A 1 185 ? 95.520 2.898 19.300 1.00 18.98 184 LEU A C 1
ATOM 1440 O O . LEU A 1 185 ? 95.413 4.108 19.548 1.00 19.41 184 LEU A O 1
ATOM 1445 N N . LYS A 1 186 ? 94.842 1.961 19.944 1.00 20.45 185 LYS A N 1
ATOM 1446 C CA . LYS A 1 186 ? 93.899 2.293 21.048 1.00 23.63 185 LYS A CA 1
ATOM 1447 C C . LYS A 1 186 ? 94.601 3.074 22.141 1.00 22.77 185 LYS A C 1
ATOM 1448 O O . LYS A 1 186 ? 95.667 2.660 22.589 1.00 20.82 185 LYS A O 1
ATOM 1454 N N . GLY A 1 187 ? 93.998 4.208 22.524 1.00 23.05 186 GLY A N 1
ATOM 1455 C CA . GLY A 1 187 ? 94.321 4.974 23.698 1.00 23.39 186 GLY A CA 1
ATOM 1456 C C . GLY A 1 187 ? 95.530 5.856 23.643 1.00 23.24 186 GLY A C 1
ATOM 1457 O O . GLY A 1 187 ? 95.957 6.375 24.651 1.00 20.14 186 GLY A O 1
ATOM 1458 N N . LEU A 1 188 ? 96.106 6.028 22.433 1.00 21.07 187 LEU A N 1
ATOM 1459 C CA . LEU A 1 188 ? 97.338 6.811 22.273 1.00 22.33 187 LEU A CA 1
ATOM 1460 C C . LEU A 1 188 ? 97.001 8.287 22.097 1.00 20.98 187 LEU A C 1
ATOM 1461 O O . LEU A 1 188 ? 97.261 8.939 21.085 1.00 17.38 187 LEU A O 1
ATOM 1466 N N . THR A 1 189 ? 96.450 8.863 23.174 1.00 21.17 188 THR A N 1
ATOM 1467 C CA . THR A 1 189 ? 95.886 10.222 23.080 1.00 22.24 188 THR A CA 1
ATOM 1468 C C . THR A 1 189 ? 96.894 11.330 22.988 1.00 19.31 188 THR A C 1
ATOM 1469 O O . THR A 1 189 ? 96.517 12.442 22.688 1.00 22.18 188 THR A O 1
ATOM 1473 N N . ASN A 1 190 ? 98.186 11.057 23.264 1.00 18.36 189 ASN A N 1
ATOM 1474 C CA . ASN A 1 190 ? 99.252 12.038 23.105 1.00 16.72 189 ASN A CA 1
ATOM 1475 C C . ASN A 1 190 ? 100.097 11.897 21.833 1.00 14.20 189 ASN A C 1
ATOM 1476 O O . ASN A 1 190 ? 100.971 12.732 21.604 1.00 16.61 189 ASN A O 1
ATOM 1481 N N . LEU A 1 191 ? 99.754 10.908 21.019 1.00 15.40 190 LEU A N 1
ATOM 1482 C CA . LEU A 1 191 ? 100.529 10.636 19.786 1.00 14.75 190 LEU A CA 1
ATOM 1483 C C . LEU A 1 191 ? 100.401 11.816 18.877 1.00 13.97 190 LEU A C 1
ATOM 1484 O O . LEU A 1 191 ? 99.253 12.163 18.509 1.00 15.86 190 LEU A O 1
ATOM 1489 N N . THR A 1 192 ? 101.507 12.368 18.407 1.00 15.02 191 THR A N 1
ATOM 1490 C CA . THR A 1 192 ? 101.494 13.409 17.399 1.00 16.02 191 THR A CA 1
ATOM 1491 C C . THR A 1 192 ? 101.978 13.000 16.005 1.00 16.08 191 THR A C 1
ATOM 1492 O O . THR A 1 192 ? 101.525 13.579 15.025 1.00 13.91 191 THR A O 1
ATOM 1496 N N . THR A 1 193 ? 102.867 11.990 15.910 1.00 12.82 192 THR A N 1
ATOM 1497 C CA . THR A 1 193 ? 103.417 11.566 14.643 1.00 12.48 192 THR A CA 1
ATOM 1498 C C . THR A 1 193 ? 103.283 10.064 14.494 1.00 10.48 192 THR A C 1
ATOM 1499 O O . THR A 1 193 ? 103.677 9.305 15.391 1.00 10.56 192 THR A O 1
ATOM 1503 N N . LEU A 1 194 ? 102.665 9.658 13.409 1.00 10.01 193 LEU A N 1
ATOM 1504 C CA . LEU A 1 194 ? 102.408 8.251 13.127 1.00 9.74 193 LEU A CA 1
ATOM 1505 C C . LEU A 1 194 ? 102.793 7.916 11.709 1.00 10.18 193 LEU A C 1
ATOM 1506 O O . LEU A 1 194 ? 102.243 8.480 10.725 1.00 9.87 193 LEU A O 1
ATOM 1511 N N . ASN A 1 195 ? 103.729 7.007 11.565 1.00 8.32 194 ASN A N 1
ATOM 1512 C CA . ASN A 1 195 ? 104.179 6.617 10.226 1.00 8.13 194 ASN A CA 1
ATOM 1513 C C . ASN A 1 195 ? 103.820 5.158 10.027 1.00 8.54 194 ASN A C 1
ATOM 1514 O O . ASN A 1 195 ? 104.381 4.256 10.701 1.00 8.31 194 ASN A O 1
ATOM 1519 N N . LEU A 1 196 ? 102.909 4.893 9.078 1.00 8.04 195 LEU A N 1
ATOM 1520 C CA . LEU A 1 196 ? 102.462 3.544 8.795 1.00 9.01 195 LEU A CA 1
ATOM 1521 C C . LEU A 1 196 ? 102.708 3.267 7.321 1.00 8.64 195 LEU A C 1
ATOM 1522 O O . LEU A 1 196 ? 102.102 2.351 6.707 1.00 8.55 195 LEU A O 1
ATOM 1527 N N . SER A 1 197 ? 103.643 4.001 6.744 1.00 8.03 196 SER A N 1
ATOM 1528 C CA . SER A 1 197 ? 103.924 3.808 5.318 1.00 7.88 196 SER A CA 1
ATOM 1529 C C . SER A 1 197 ? 104.541 2.406 5.035 1.00 7.71 196 SER A C 1
ATOM 1530 O O . SER A 1 197 ? 105.123 1.761 5.906 1.00 6.87 196 SER A O 1
ATOM 1533 N N . SER A 1 198 ? 104.379 1.941 3.810 1.00 7.66 197 SER A N 1
ATOM 1534 C CA . SER A 1 198 ? 105.117 0.735 3.290 1.00 8.74 197 SER A CA 1
ATOM 1535 C C . SER A 1 198 ? 104.823 -0.489 4.118 1.00 8.47 197 SER A C 1
ATOM 1536 O O . SER A 1 198 ? 105.766 -1.181 4.646 1.00 9.23 197 SER A O 1
ATOM 1539 N N . ASN A 1 199 ? 103.540 -0.793 4.314 1.00 8.45 198 ASN A N 1
ATOM 1540 C CA . ASN A 1 199 ? 103.130 -1.972 5.044 1.00 9.00 198 ASN A CA 1
ATOM 1541 C C . ASN A 1 199 ? 102.223 -2.923 4.260 1.00 9.92 198 ASN A C 1
ATOM 1542 O O . ASN A 1 199 ? 101.738 -3.936 4.822 1.00 10.77 198 ASN A O 1
ATOM 1547 N N . GLY A 1 200 ? 101.967 -2.571 3.021 1.00 9.77 199 GLY A N 1
ATOM 1548 C CA . GLY A 1 200 ? 101.044 -3.294 2.123 1.00 11.66 199 GLY A CA 1
ATOM 1549 C C . GLY A 1 200 ? 99.568 -3.158 2.495 1.00 11.88 199 GLY A C 1
ATOM 1550 O O . GLY A 1 200 ? 98.747 -3.970 2.027 1.00 11.42 199 GLY A O 1
ATOM 1551 N N . PHE A 1 201 ? 99.210 -2.215 3.348 1.00 9.36 200 PHE A N 1
ATOM 1552 C CA . PHE A 1 201 ? 97.816 -2.095 3.779 1.00 10.83 200 PHE A CA 1
ATOM 1553 C C . PHE A 1 201 ? 96.867 -1.907 2.600 1.00 11.32 200 PHE A C 1
ATOM 1554 O O . PHE A 1 201 ? 97.131 -1.086 1.705 1.00 10.73 200 PHE A O 1
ATOM 1562 N N . ASP A 1 202 ? 95.784 -2.682 2.558 1.00 12.99 201 ASP A N 1
ATOM 1563 C CA . ASP A 1 202 ? 94.756 -2.436 1.579 1.00 15.74 201 ASP A CA 1
ATOM 1564 C C . ASP A 1 202 ? 93.385 -2.065 2.192 1.00 23.84 201 ASP A C 1
ATOM 1565 O O . ASP A 1 202 ? 92.469 -1.656 1.462 1.00 29.33 201 ASP A O 1
ATOM 1570 N N . GLU A 1 203 ? 93.241 -2.284 3.486 1.00 23.33 202 GLU A N 1
ATOM 1571 C CA . GLU A 1 203 ? 92.044 -1.922 4.276 1.00 26.27 202 GLU A CA 1
ATOM 1572 C C . GLU A 1 203 ? 92.472 -1.132 5.529 1.00 26.12 202 GLU A C 1
ATOM 1573 O O . GLU A 1 203 ? 93.529 -1.445 6.112 1.00 25.24 202 GLU A O 1
ATOM 1579 N N . ILE A 1 204 ? 91.622 -0.187 5.963 1.00 23.18 203 ILE A N 1
ATOM 1580 C CA . ILE A 1 204 ? 91.832 0.681 7.148 1.00 24.24 203 ILE A CA 1
ATOM 1581 C C . ILE A 1 204 ? 90.596 0.406 8.002 1.00 25.42 203 ILE A C 1
ATOM 1582 O O . ILE A 1 204 ? 89.505 0.734 7.588 1.00 27.66 203 ILE A O 1
ATOM 1587 N N . PRO A 1 205 ? 90.753 -0.237 9.140 1.00 23.46 204 PRO A N 1
ATOM 1588 C CA . PRO A 1 205 ? 89.575 -0.559 9.957 1.00 22.02 204 PRO A CA 1
ATOM 1589 C C . PRO A 1 205 ? 88.839 0.702 10.342 1.00 24.64 204 PRO A C 1
ATOM 1590 O O . PRO A 1 205 ? 89.431 1.743 10.549 1.00 22.59 204 PRO A O 1
ATOM 1594 N N . ARG A 1 206 ? 87.503 0.650 10.422 1.00 28.38 205 ARG A N 1
ATOM 1595 C CA . ARG A 1 206 ? 86.813 1.850 10.854 1.00 28.47 205 ARG A CA 1
ATOM 1596 C C . ARG A 1 206 ? 87.192 2.215 12.282 1.00 23.09 205 ARG A C 1
ATOM 1597 O O . ARG A 1 206 ? 87.382 1.343 13.115 1.00 22.25 205 ARG A O 1
ATOM 1605 N N . GLU A 1 207 ? 87.289 3.509 12.527 1.00 22.71 206 GLU A N 1
ATOM 1606 C CA . GLU A 1 207 ? 87.633 4.088 13.810 1.00 23.97 206 GLU A CA 1
ATOM 1607 C C . GLU A 1 207 ? 89.018 3.698 14.305 1.00 21.26 206 GLU A C 1
ATOM 1608 O O . GLU A 1 207 ? 89.297 3.859 15.474 1.00 21.04 206 GLU A O 1
ATOM 1614 N N . VAL A 1 208 ? 89.866 3.148 13.434 1.00 20.65 207 VAL A N 1
ATOM 1615 C CA . VAL A 1 208 ? 91.199 2.726 13.889 1.00 19.28 207 VAL A CA 1
ATOM 1616 C C . VAL A 1 208 ? 92.011 3.881 14.415 1.00 17.71 207 VAL A C 1
ATOM 1617 O O . VAL A 1 208 ? 92.881 3.673 15.225 1.00 21.92 207 VAL A O 1
ATOM 1621 N N . PHE A 1 209 ? 91.733 5.116 13.985 1.00 17.13 208 PHE A N 1
ATOM 1622 C CA . PHE A 1 209 ? 92.491 6.272 14.436 1.00 17.16 208 PHE A CA 1
ATOM 1623 C C . PHE A 1 209 ? 91.730 7.136 15.452 1.00 18.65 208 PHE A C 1
ATOM 1624 O O . PHE A 1 209 ? 92.151 8.210 15.778 1.00 16.84 208 PHE A O 1
ATOM 1632 N N . LYS A 1 210 ? 90.577 6.663 15.899 1.00 21.79 209 LYS A N 1
ATOM 1633 C CA . LYS A 1 210 ? 89.649 7.542 16.628 1.00 26.19 209 LYS A CA 1
ATOM 1634 C C . LYS A 1 210 ? 90.191 8.139 17.942 1.00 22.97 209 LYS A C 1
ATOM 1635 O O . LYS A 1 210 ? 89.818 9.263 18.342 1.00 23.86 209 LYS A O 1
ATOM 1641 N N . ASP A 1 211 ? 91.128 7.442 18.612 1.00 24.40 210 ASP A N 1
ATOM 1642 C CA . ASP A 1 211 ? 91.726 7.953 19.866 1.00 25.31 210 ASP A CA 1
ATOM 1643 C C . ASP A 1 211 ? 92.869 8.923 19.720 1.00 23.64 210 ASP A C 1
ATOM 1644 O O . ASP A 1 211 ? 93.388 9.417 20.743 1.00 21.44 210 ASP A O 1
ATOM 1649 N N . LEU A 1 212 ? 93.344 9.119 18.472 1.00 20.92 211 LEU A N 1
ATOM 1650 C CA . LEU A 1 212 ? 94.533 9.870 18.214 1.00 20.38 211 LEU A CA 1
ATOM 1651 C C . LEU A 1 212 ? 94.233 11.364 18.077 1.00 21.93 211 LEU A C 1
ATOM 1652 O O . LEU A 1 212 ? 94.569 12.030 17.072 1.00 20.36 211 LEU A O 1
ATOM 1657 N N . THR A 1 213 ? 93.630 11.903 19.133 1.00 23.94 212 THR A N 1
ATOM 1658 C CA . THR A 1 213 ? 93.170 13.274 19.118 1.00 23.52 212 THR A CA 1
ATOM 1659 C C . THR A 1 213 ? 94.317 14.312 19.077 1.00 21.82 212 THR A C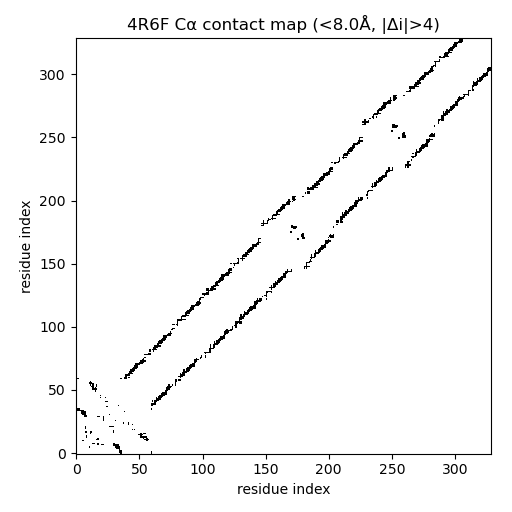 1
ATOM 1660 O O . THR A 1 213 ? 94.129 15.455 18.624 1.00 21.01 212 THR A O 1
ATOM 1664 N N . SER A 1 214 ? 95.555 13.966 19.459 1.00 17.15 213 SER A N 1
ATOM 1665 C CA . SER A 1 214 ? 96.645 14.902 19.277 1.00 17.70 213 SER A CA 1
ATOM 1666 C C . SER A 1 214 ? 97.441 14.777 17.955 1.00 14.43 213 SER A C 1
ATOM 1667 O O . SER A 1 214 ? 98.427 15.524 17.732 1.00 16.04 213 SER A O 1
ATOM 1670 N N . LEU A 1 215 ? 96.974 13.915 17.100 1.00 14.39 214 LEU A N 1
ATOM 1671 C CA . LEU A 1 215 ? 97.778 13.546 15.901 1.00 15.05 214 LEU A CA 1
ATOM 1672 C C . LEU A 1 215 ? 97.924 14.760 15.005 1.00 15.48 214 LEU A C 1
ATOM 1673 O O . LEU A 1 215 ? 96.900 15.402 14.622 1.00 18.44 214 LEU A O 1
ATOM 1678 N N . THR A 1 216 ? 99.157 15.081 14.666 1.00 14.94 215 THR A N 1
ATOM 1679 C CA . THR A 1 216 ? 99.487 16.167 13.700 1.00 16.12 215 THR A CA 1
ATOM 1680 C C . THR A 1 216 ? 99.993 15.657 12.354 1.00 14.56 215 THR A C 1
ATOM 1681 O O . THR A 1 216 ? 99.766 16.290 11.353 1.00 13.03 215 THR A O 1
ATOM 1685 N N . THR A 1 217 ? 100.612 14.461 12.326 1.00 13.08 216 THR A N 1
ATOM 1686 C CA . THR A 1 217 ? 101.300 13.985 11.116 1.00 13.19 216 THR A CA 1
ATOM 1687 C C . THR A 1 217 ? 100.954 12.525 10.941 1.00 12.95 216 THR A C 1
ATOM 1688 O O . THR A 1 217 ? 101.095 11.707 11.863 1.00 13.54 216 THR A O 1
ATOM 1692 N N . LEU A 1 218 ? 100.367 12.217 9.793 1.00 11.16 217 LEU A N 1
ATOM 1693 C CA . LEU A 1 218 ? 99.963 10.848 9.483 1.00 11.49 217 LEU A CA 1
ATOM 1694 C C . LEU A 1 218 ? 100.520 10.470 8.104 1.00 11.29 217 LEU A C 1
ATOM 1695 O O . LEU A 1 218 ? 100.247 11.127 7.089 1.00 10.38 217 LEU A O 1
ATOM 1700 N N . ASN A 1 219 ? 101.354 9.437 8.065 1.00 9.43 218 ASN A N 1
ATOM 1701 C CA . ASN A 1 219 ? 101.974 9.023 6.804 1.00 9.40 218 ASN A CA 1
ATOM 1702 C C . ASN A 1 219 ? 101.480 7.606 6.511 1.00 9.66 218 ASN A C 1
ATOM 1703 O O . ASN A 1 219 ? 101.781 6.704 7.254 1.00 9.43 218 ASN A O 1
ATOM 1708 N N . LEU A 1 220 ? 100.625 7.474 5.505 1.00 8.73 219 LEU A N 1
ATOM 1709 C CA . LEU A 1 220 ? 100.059 6.225 5.028 1.00 9.01 219 LEU A CA 1
ATOM 1710 C C . LEU A 1 220 ? 100.518 5.967 3.605 1.00 9.24 219 LEU A C 1
ATOM 1711 O O . LEU A 1 220 ? 99.956 5.138 2.921 1.00 10.46 219 LEU A O 1
ATOM 1716 N N . SER A 1 221 ? 101.620 6.562 3.218 1.00 7.99 220 SER A N 1
ATOM 1717 C CA . SER A 1 221 ? 102.144 6.387 1.883 1.00 9.21 220 SER A CA 1
ATOM 1718 C C . SER A 1 221 ? 102.618 4.998 1.509 1.00 8.46 220 SER A C 1
ATOM 1719 O O . SER A 1 221 ? 102.922 4.221 2.377 1.00 7.59 220 SER A O 1
ATOM 1722 N N . ASN A 1 222 ? 102.694 4.726 0.199 1.00 8.23 221 ASN A N 1
ATOM 1723 C CA . ASN A 1 222 ? 103.303 3.501 -0.284 1.00 8.46 221 ASN A CA 1
ATOM 1724 C C . ASN A 1 222 ? 102.634 2.283 0.340 1.00 8.62 221 ASN A C 1
ATOM 1725 O O . ASN A 1 222 ? 103.279 1.343 0.826 1.00 9.60 221 ASN A O 1
ATOM 1730 N N . ASN A 1 223 ? 101.325 2.304 0.302 1.00 8.28 222 ASN A N 1
ATOM 1731 C CA . ASN A 1 223 ? 100.548 1.140 0.618 1.00 8.64 222 ASN A CA 1
ATOM 1732 C C . ASN A 1 223 ? 99.689 0.732 -0.610 1.00 9.19 222 ASN A C 1
ATOM 1733 O O . ASN A 1 223 ? 99.983 1.139 -1.744 1.00 10.94 222 ASN A O 1
ATOM 1738 N N . ASN A 1 224 ? 98.619 -0.028 -0.361 1.00 10.46 223 ASN A N 1
ATOM 1739 C CA . ASN A 1 224 ? 97.706 -0.458 -1.429 1.00 11.59 223 ASN A CA 1
ATOM 1740 C C . ASN A 1 224 ? 96.311 0.010 -1.159 1.00 11.37 223 ASN A C 1
ATOM 1741 O O . ASN A 1 224 ? 95.328 -0.720 -1.444 1.00 12.65 223 ASN A O 1
ATOM 1746 N N . ILE A 1 225 ? 96.204 1.203 -0.629 1.00 11.00 224 ILE A N 1
ATOM 1747 C CA . ILE A 1 225 ? 94.932 1.621 -0.040 1.00 11.62 224 ILE A CA 1
ATOM 1748 C C . ILE A 1 225 ? 93.968 1.996 -1.137 1.00 13.29 224 ILE A C 1
ATOM 1749 O O . ILE A 1 225 ? 94.258 2.860 -1.917 1.00 11.44 224 ILE A O 1
ATOM 1754 N N . ALA A 1 226 ? 92.806 1.327 -1.174 1.00 15.13 225 ALA A N 1
ATOM 1755 C CA . ALA A 1 226 ? 91.835 1.608 -2.263 1.00 18.08 225 ALA A CA 1
ATOM 1756 C C . ALA A 1 226 ? 90.442 1.947 -1.770 1.00 23.68 225 ALA A C 1
ATOM 1757 O O . ALA A 1 226 ? 89.669 2.522 -2.520 1.00 27.57 225 ALA A O 1
ATOM 1759 N N . ASN A 1 227 ? 90.173 1.653 -0.528 1.00 26.74 226 ASN A N 1
ATOM 1760 C CA . ASN A 1 227 ? 88.925 2.078 0.144 1.00 34.11 226 ASN A CA 1
ATOM 1761 C C . ASN A 1 227 ? 89.244 2.813 1.435 1.00 35.96 226 ASN A C 1
ATOM 1762 O O . ASN A 1 227 ? 90.035 2.407 2.302 1.00 33.40 226 ASN A O 1
ATOM 1767 N N . ILE A 1 228 ? 88.722 4.003 1.441 1.00 32.80 227 ILE A N 1
ATOM 1768 C CA . ILE A 1 228 ? 88.655 4.842 2.541 1.00 38.66 227 ILE A CA 1
ATOM 1769 C C . ILE A 1 228 ? 87.133 5.008 2.478 1.00 38.08 227 ILE A C 1
ATOM 1770 O O . ILE A 1 228 ? 86.479 4.827 1.397 1.00 31.88 227 ILE A O 1
ATOM 1775 N N . ASN A 1 229 ? 86.566 5.207 3.643 1.00 38.49 228 ASN A N 1
ATOM 1776 C CA . ASN A 1 229 ? 85.244 5.800 3.711 1.00 35.70 228 ASN A CA 1
ATOM 1777 C C . ASN A 1 229 ? 85.551 7.131 4.280 1.00 31.90 228 ASN A C 1
ATOM 1778 O O . ASN A 1 229 ? 86.665 7.420 4.758 1.00 28.70 228 ASN A O 1
ATOM 1783 N N . ASP A 1 230 ? 84.556 7.985 4.292 1.00 28.84 229 ASP A N 1
ATOM 1784 C CA . ASP A 1 230 ? 84.877 9.370 4.527 1.00 27.02 229 ASP A CA 1
ATOM 1785 C C . ASP A 1 230 ? 85.028 9.777 5.964 1.00 24.48 229 ASP A C 1
ATOM 1786 O O . ASP A 1 230 ? 85.215 10.956 6.262 1.00 26.77 229 ASP A O 1
ATOM 1791 N N . GLN A 1 231 ? 84.951 8.816 6.887 1.00 29.14 230 GLN A N 1
ATOM 1792 C CA . GLN A 1 231 ? 85.122 9.089 8.323 1.00 31.58 230 GLN A CA 1
ATOM 1793 C C . GLN A 1 231 ? 86.463 8.601 8.959 1.00 35.83 230 GLN A C 1
ATOM 1794 O O . GLN A 1 231 ? 86.667 8.750 10.178 1.00 34.55 230 GLN A O 1
ATOM 1800 N N . MET A 1 232 ? 87.308 7.979 8.168 1.00 34.47 231 MET A N 1
ATOM 1801 C CA . MET A 1 232 ? 88.678 7.645 8.635 1.00 34.89 231 MET A CA 1
ATOM 1802 C C . MET A 1 232 ? 89.330 8.664 9.574 1.00 38.26 231 MET A C 1
ATOM 1803 O O . MET A 1 232 ? 89.828 8.346 10.664 1.00 34.96 231 MET A O 1
ATOM 1808 N N . LEU A 1 233 ? 89.340 9.911 9.134 1.00 36.46 232 LEU A N 1
ATOM 1809 C CA . LEU A 1 233 ? 90.036 10.962 9.818 1.00 34.40 232 LEU A CA 1
ATOM 1810 C C . LEU A 1 233 ? 89.128 11.831 10.698 1.00 38.86 232 LEU A C 1
ATOM 1811 O O . LEU A 1 233 ? 89.361 13.044 10.886 1.00 36.27 232 LEU A O 1
ATOM 1816 N N . GLU A 1 234 ? 88.074 11.208 11.228 1.00 43.69 233 GLU A N 1
ATOM 1817 C CA . GLU A 1 234 ? 87.116 11.908 12.049 1.00 43.04 233 GLU A CA 1
ATOM 1818 C C . GLU A 1 234 ? 87.733 12.310 13.349 1.00 41.01 233 GLU A C 1
ATOM 1819 O O . GLU A 1 234 ? 88.439 11.522 13.987 1.00 40.99 233 GLU A O 1
ATOM 1825 N N . GLY A 1 235 ? 87.454 13.549 13.739 1.00 43.47 234 GLY A N 1
ATOM 1826 C CA . GLY A 1 235 ? 87.942 14.111 14.989 1.00 44.11 234 GLY A CA 1
ATOM 1827 C C . GLY A 1 235 ? 89.444 14.327 15.098 1.00 43.79 234 GLY A C 1
ATOM 1828 O O . GLY A 1 235 ? 89.907 14.741 16.152 1.00 41.57 234 GLY A O 1
ATOM 1829 N N . LEU A 1 236 ? 90.189 14.030 14.024 1.00 45.93 235 LEU A N 1
ATOM 1830 C CA . LEU A 1 236 ? 91.631 14.266 13.957 1.00 44.39 235 LEU A CA 1
ATOM 1831 C C . LEU A 1 236 ? 91.806 15.667 13.475 1.00 42.36 235 LEU A C 1
ATOM 1832 O O . LEU A 1 236 ? 92.300 15.898 12.342 1.00 35.51 235 LEU A O 1
ATOM 1837 N N . THR A 1 237 ? 91.443 16.585 14.361 1.00 44.24 236 THR A N 1
ATOM 1838 C CA . THR A 1 237 ? 91.258 17.981 13.992 1.00 47.27 236 THR A CA 1
ATOM 1839 C C . THR A 1 237 ? 92.566 18.700 13.986 1.00 41.96 236 THR A C 1
ATOM 1840 O O . THR A 1 237 ? 92.695 19.720 13.294 1.00 38.54 236 THR A O 1
ATOM 1844 N N . ASN A 1 238 ? 93.529 18.198 14.765 1.00 27.36 237 ASN A N 1
ATOM 1845 C CA . ASN A 1 238 ? 94.822 18.814 14.762 1.00 29.00 237 ASN A CA 1
ATOM 1846 C C . ASN A 1 238 ? 95.698 18.329 13.630 1.00 20.01 237 ASN A C 1
ATOM 1847 O O . ASN A 1 238 ? 96.826 18.771 13.558 1.00 20.88 237 ASN A O 1
ATOM 1852 N N . LEU A 1 239 ? 95.174 17.488 12.747 1.00 20.25 238 LEU A N 1
ATOM 1853 C CA . LEU A 1 239 ? 96.021 17.000 11.644 1.00 18.99 238 LEU A CA 1
ATOM 1854 C C . LEU A 1 239 ? 96.535 18.131 10.808 1.00 16.18 238 LEU A C 1
ATOM 1855 O O . LEU A 1 239 ? 95.723 18.900 10.252 1.00 15.33 238 LEU A O 1
ATOM 1860 N N . THR A 1 240 ? 97.866 18.183 10.619 1.00 15.16 239 THR A N 1
ATOM 1861 C CA . THR A 1 240 ? 98.509 19.180 9.785 1.00 13.99 239 THR A CA 1
ATOM 1862 C C . THR A 1 240 ? 99.180 18.617 8.572 1.00 13.12 239 THR A C 1
ATOM 1863 O O . THR A 1 240 ? 99.348 19.295 7.568 1.00 12.41 239 THR A O 1
ATOM 1867 N N . THR A 1 241 ? 99.695 17.386 8.685 1.00 11.15 240 THR A N 1
ATOM 1868 C CA . THR A 1 241 ? 100.402 16.802 7.561 1.00 11.05 240 THR A CA 1
ATOM 1869 C C . THR A 1 241 ? 99.760 15.465 7.289 1.00 9.55 240 THR A C 1
ATOM 1870 O O . THR A 1 241 ? 99.647 14.618 8.195 1.00 10.43 240 THR A O 1
ATOM 1874 N N . LEU A 1 242 ? 99.357 15.238 6.052 1.00 10.73 241 LEU A N 1
ATOM 1875 C CA . LEU A 1 242 ? 98.774 13.921 5.633 1.00 10.39 241 LEU A CA 1
ATOM 1876 C C . LEU A 1 242 ? 99.422 13.467 4.327 1.00 11.19 241 LEU A C 1
ATOM 1877 O O . LEU A 1 242 ? 99.340 14.168 3.312 1.00 10.35 241 LEU A O 1
ATOM 1882 N N . ASN A 1 243 ? 100.111 12.304 4.379 1.00 9.34 242 ASN A N 1
ATOM 1883 C CA . ASN A 1 243 ? 100.731 11.750 3.189 1.00 9.46 242 ASN A CA 1
ATOM 1884 C C . ASN A 1 243 ? 100.069 10.425 2.779 1.00 9.50 242 ASN A C 1
ATOM 1885 O O . ASN A 1 243 ? 100.116 9.414 3.508 1.00 9.66 242 ASN A O 1
ATOM 1890 N N . LEU A 1 244 ? 99.278 10.476 1.681 1.00 8.55 243 LEU A N 1
ATOM 1891 C CA . LEU A 1 244 ? 98.536 9.348 1.149 1.00 8.69 243 LEU A CA 1
ATOM 1892 C C . LEU A 1 244 ? 99.127 8.971 -0.231 1.00 8.50 243 LEU A C 1
ATOM 1893 O O . LEU A 1 244 ? 98.515 8.231 -0.957 1.00 8.53 243 LEU A O 1
ATOM 1898 N N . SER A 1 245 ? 100.320 9.461 -0.552 1.00 7.81 244 SER A N 1
ATOM 1899 C CA . SER A 1 245 ? 100.909 9.199 -1.822 1.00 8.45 244 SER A CA 1
ATOM 1900 C C . SER A 1 245 ? 101.150 7.699 -2.059 1.00 8.68 244 SER A C 1
ATOM 1901 O O . SER A 1 245 ? 101.400 6.915 -1.129 1.00 7.91 244 SER A O 1
ATOM 1904 N N . HIS A 1 246 ? 101.235 7.343 -3.316 1.00 8.43 245 HIS A N 1
ATOM 1905 C CA . HIS A 1 246 ? 101.544 5.933 -3.721 1.00 9.59 245 HIS A CA 1
ATOM 1906 C C . HIS A 1 246 ? 100.568 4.962 -3.053 1.00 9.66 245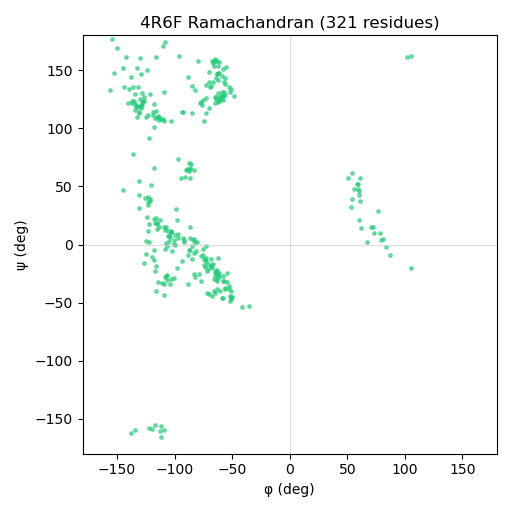 HIS A C 1
ATOM 1907 O O . HIS A 1 246 ? 100.934 4.057 -2.291 1.00 8.81 245 HIS A O 1
ATOM 1914 N N . ASN A 1 247 ? 99.297 5.134 -3.364 1.00 9.08 246 ASN A N 1
ATOM 1915 C CA . ASN A 1 247 ? 98.221 4.210 -2.954 1.00 8.84 246 ASN A CA 1
ATOM 1916 C C . ASN A 1 247 ? 97.321 4.070 -4.198 1.00 9.70 246 ASN A C 1
ATOM 1917 O O . ASN A 1 247 ? 97.774 4.385 -5.307 1.00 10.17 246 ASN A O 1
ATOM 1922 N N . ASN A 1 248 ? 96.108 3.594 -4.030 1.00 11.09 247 ASN A N 1
ATOM 1923 C CA . ASN A 1 248 ? 95.235 3.187 -5.145 1.00 11.38 247 ASN A CA 1
ATOM 1924 C C . ASN A 1 248 ? 93.880 3.825 -4.933 1.00 11.19 247 ASN A C 1
ATOM 1925 O O . ASN A 1 248 ? 92.843 3.147 -5.121 1.00 11.82 247 ASN A O 1
ATOM 1930 N N . LEU A 1 249 ? 93.887 5.099 -4.537 1.00 11.49 248 LEU A N 1
ATOM 1931 C CA . LEU A 1 249 ? 92.637 5.816 -4.216 1.00 10.26 248 LEU A CA 1
ATOM 1932 C C . LEU A 1 249 ? 91.773 6.255 -5.415 1.00 11.15 248 LEU A C 1
ATOM 1933 O O . LEU A 1 249 ? 90.639 6.726 -5.245 1.00 11.25 248 LEU A O 1
ATOM 1938 N N . ALA A 1 250 ? 92.292 6.122 -6.619 1.00 12.00 249 ALA A N 1
ATOM 1939 C CA . ALA A 1 250 ? 91.696 6.672 -7.849 1.00 12.15 249 ALA A CA 1
ATOM 1940 C C . ALA A 1 250 ? 90.165 6.527 -7.945 1.00 12.14 249 ALA A C 1
ATOM 1941 O O . ALA A 1 250 ? 89.477 7.550 -8.207 1.00 11.42 249 ALA A O 1
ATOM 1943 N N . ARG A 1 251 ? 89.676 5.301 -7.793 1.00 12.26 250 ARG A N 1
ATOM 1944 C CA . ARG A 1 251 ? 88.255 5.025 -8.020 1.00 16.80 250 ARG A CA 1
ATOM 1945 C C . ARG A 1 251 ? 87.358 5.891 -7.143 1.00 15.69 250 ARG A C 1
ATOM 1946 O O . ARG A 1 251 ? 86.222 6.283 -7.547 1.00 16.83 250 ARG A O 1
ATOM 1954 N N . LEU A 1 252 ? 87.847 6.228 -5.943 1.00 14.31 251 LEU A N 1
ATOM 1955 C CA . LEU A 1 252 ? 87.010 6.960 -4.930 1.00 15.24 251 LEU A CA 1
ATOM 1956 C C . LEU A 1 252 ? 86.703 8.369 -5.359 1.00 12.71 251 LEU A C 1
ATOM 1957 O O . LEU A 1 252 ? 85.735 8.977 -4.835 1.00 16.11 251 LEU A O 1
ATOM 1962 N N . TRP A 1 253 ? 87.461 8.883 -6.325 1.00 12.68 252 TRP A N 1
ATOM 1963 C CA . TRP A 1 253 ? 87.272 10.270 -6.845 1.00 13.32 252 TRP A CA 1
ATOM 1964 C C . TRP A 1 253 ? 86.584 10.359 -8.211 1.00 13.57 252 TRP A C 1
ATOM 1965 O O . TRP A 1 253 ? 86.407 11.444 -8.767 1.00 17.52 252 TRP A O 1
ATOM 1976 N N . LYS A 1 254 ? 86.103 9.233 -8.730 1.00 15.21 253 LYS A N 1
ATOM 1977 C CA . LYS A 1 254 ? 85.459 9.277 -10.037 1.00 16.78 253 LYS A CA 1
ATOM 1978 C C . LYS A 1 254 ? 84.004 9.665 -9.843 1.00 17.01 253 LYS A C 1
ATOM 1979 O O . LYS A 1 254 ? 83.377 9.163 -8.957 1.00 18.13 253 LYS A O 1
ATOM 1985 N N . HIS A 1 255 ? 83.493 10.559 -10.681 1.00 19.83 254 HIS A N 1
ATOM 1986 C CA . HIS A 1 255 ? 82.057 10.965 -10.585 1.00 23.63 254 HIS A CA 1
ATOM 1987 C C . HIS A 1 255 ? 81.156 9.734 -10.695 1.00 20.09 254 HIS A C 1
ATOM 1988 O O . HIS A 1 255 ? 80.216 9.619 -9.904 1.00 22.25 254 HIS A O 1
ATOM 1995 N N . ALA A 1 256 ? 81.510 8.761 -11.529 1.00 18.71 255 ALA A N 1
ATOM 1996 C CA . ALA A 1 256 ? 80.701 7.543 -11.658 1.00 21.74 255 ALA A CA 1
ATOM 1997 C C . ALA A 1 256 ? 80.960 6.479 -10.584 1.00 21.78 255 ALA A C 1
ATOM 1998 O O . ALA A 1 256 ? 80.316 5.438 -10.620 1.00 27.80 255 ALA A O 1
ATOM 2000 N N . ASN A 1 257 ? 81.818 6.703 -9.604 1.00 18.58 256 ASN A N 1
ATOM 2001 C CA . ASN A 1 257 ? 81.881 5.827 -8.469 1.00 19.36 256 ASN A CA 1
ATOM 2002 C C . ASN A 1 257 ? 80.448 5.572 -7.910 1.00 20.74 256 ASN A C 1
ATOM 2003 O O . ASN A 1 257 ? 79.743 6.530 -7.642 1.00 20.54 256 ASN A O 1
ATOM 2008 N N . PRO A 1 258 ? 80.058 4.314 -7.740 1.00 28.33 257 PRO A N 1
ATOM 2009 C CA . PRO A 1 258 ? 78.878 4.043 -6.889 1.00 32.46 257 PRO A CA 1
ATOM 2010 C C . PRO A 1 258 ? 79.276 4.281 -5.422 1.00 33.07 257 PRO A C 1
ATOM 2011 O O . PRO A 1 258 ? 80.140 3.538 -4.880 1.00 44.71 257 PRO A O 1
ATOM 2015 N N . GLY A 1 259 ? 78.728 5.288 -4.765 1.00 32.88 258 GLY A N 1
ATOM 2016 C CA . GLY A 1 259 ? 77.618 6.162 -5.258 1.00 32.25 258 GLY A CA 1
ATOM 2017 C C . GLY A 1 259 ? 77.976 7.611 -4.926 1.00 35.59 258 GLY A C 1
ATOM 2018 O O . GLY A 1 259 ? 77.502 8.171 -3.950 1.00 41.43 258 GLY A O 1
ATOM 2019 N N . GLY A 1 260 ? 78.873 8.175 -5.752 1.00 23.32 259 GLY A N 1
ATOM 2020 C CA . GLY A 1 260 ? 79.464 9.454 -5.656 1.00 25.70 259 GLY A CA 1
ATOM 2021 C C . GLY A 1 260 ? 80.922 9.296 -5.179 1.00 20.65 259 GLY A C 1
ATOM 2022 O O . GLY A 1 260 ? 81.243 8.283 -4.580 1.00 23.06 259 GLY A O 1
ATOM 2023 N N . PRO A 1 261 ? 81.748 10.344 -5.386 1.00 23.04 260 PRO A N 1
ATOM 2024 C CA . PRO A 1 261 ? 83.082 10.438 -4.774 1.00 20.53 260 PRO A CA 1
ATOM 2025 C C . PRO A 1 261 ? 82.991 10.301 -3.238 1.00 19.05 260 PRO A C 1
ATOM 2026 O O . PRO A 1 261 ? 81.949 10.589 -2.621 1.00 20.41 260 PRO A O 1
ATOM 2030 N N . ILE A 1 262 ? 84.072 9.815 -2.631 1.00 15.80 261 ILE A N 1
ATOM 2031 C CA . ILE A 1 262 ? 84.257 9.747 -1.198 1.00 15.69 261 ILE A CA 1
ATOM 2032 C C . ILE A 1 262 ? 85.012 10.998 -0.739 1.00 16.23 261 ILE A C 1
ATOM 2033 O O . ILE A 1 262 ? 86.192 11.248 -1.092 1.00 15.90 261 ILE A O 1
ATOM 2038 N N . TYR A 1 263 ? 84.347 11.837 0.032 1.00 15.23 262 TYR A N 1
ATOM 2039 C CA . TYR A 1 263 ? 84.890 13.127 0.495 1.00 15.66 262 TYR A CA 1
ATOM 2040 C C . TYR A 1 263 ? 85.699 12.985 1.807 1.00 17.95 262 TYR A C 1
ATOM 2041 O O . TYR A 1 263 ? 85.301 13.488 2.881 1.00 16.61 262 TYR A O 1
ATOM 2050 N N . PHE A 1 264 ? 86.811 12.219 1.701 1.00 15.38 263 PHE A N 1
ATOM 2051 C CA . PHE A 1 264 ? 87.555 11.757 2.833 1.00 15.50 263 PHE A CA 1
ATOM 2052 C C . PHE A 1 264 ? 88.409 12.817 3.491 1.00 16.96 263 PHE A C 1
ATOM 2053 O O . PHE A 1 264 ? 8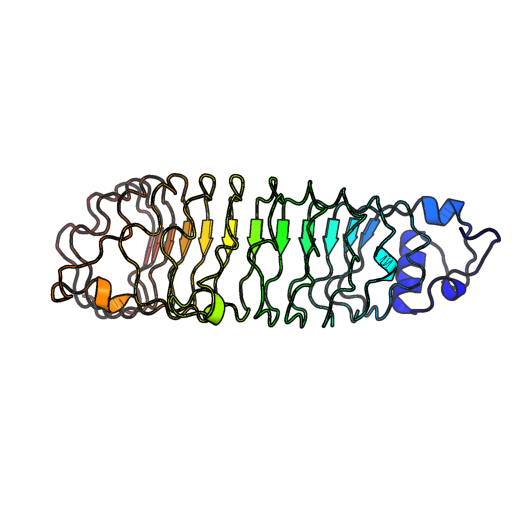9.009 12.532 4.539 1.00 19.48 263 PHE A O 1
ATOM 2061 N N . LEU A 1 265 ? 88.437 14.035 2.908 1.00 15.82 264 LEU A N 1
ATOM 2062 C CA . LEU A 1 265 ? 89.215 15.164 3.469 1.00 15.95 264 LEU A CA 1
ATOM 2063 C C . LEU A 1 265 ? 88.310 16.185 4.204 1.00 16.72 264 LEU A C 1
ATOM 2064 O O . LEU A 1 265 ? 88.734 17.296 4.570 1.00 14.58 264 LEU A O 1
ATOM 2069 N N . LYS A 1 266 ? 87.062 15.796 4.419 1.00 18.33 265 LYS A N 1
ATOM 2070 C CA . LYS A 1 266 ? 86.112 16.734 5.037 1.00 21.06 265 LYS A CA 1
ATOM 2071 C C . LYS A 1 266 ? 86.632 17.058 6.428 1.00 20.04 265 LYS A C 1
ATOM 2072 O O . LYS A 1 266 ? 87.266 16.216 7.065 1.00 19.71 265 LYS A O 1
ATOM 2078 N N . GLY A 1 267 ? 86.488 18.323 6.832 1.00 20.87 266 GLY A N 1
ATOM 2079 C CA . GLY A 1 267 ? 86.718 18.750 8.173 1.00 21.77 266 GLY A CA 1
ATOM 2080 C C . GLY A 1 267 ? 88.148 19.053 8.562 1.00 22.70 266 GLY A C 1
ATOM 2081 O O . GLY A 1 267 ? 88.390 19.465 9.684 1.00 19.97 266 GLY A O 1
ATOM 2082 N N . LEU A 1 268 ? 89.115 18.861 7.651 1.00 17.75 267 LEU A N 1
ATOM 2083 C CA . LEU A 1 268 ? 90.518 19.041 7.984 1.00 16.50 267 LEU A CA 1
ATOM 2084 C C . LEU A 1 268 ? 90.985 20.445 7.913 1.00 15.85 267 LEU A C 1
ATOM 2085 O O . LEU A 1 268 ? 91.863 20.805 7.136 1.00 13.78 267 LEU A O 1
ATOM 2090 N N . THR A 1 269 ? 90.423 21.297 8.787 1.00 16.44 268 THR A N 1
ATOM 2091 C CA . THR A 1 269 ? 90.605 22.729 8.641 1.00 16.72 268 THR A CA 1
ATOM 2092 C C . THR A 1 269 ? 91.986 23.209 9.042 1.00 16.49 268 THR A C 1
ATOM 2093 O O . THR A 1 269 ? 92.366 24.313 8.687 1.00 16.12 268 THR A O 1
ATOM 2097 N N . ASN A 1 270 ? 92.798 22.346 9.715 1.00 17.05 269 ASN A N 1
ATOM 2098 C CA . ASN A 1 270 ? 94.162 22.683 10.152 1.00 17.36 269 ASN A CA 1
ATOM 2099 C C . ASN A 1 270 ? 95.268 22.090 9.249 1.00 14.75 269 ASN A C 1
ATOM 2100 O O . ASN A 1 270 ? 96.439 22.358 9.428 1.00 13.68 269 ASN A O 1
ATOM 2105 N N . LEU A 1 271 ? 94.851 21.287 8.289 1.00 14.52 270 LEU A N 1
ATOM 2106 C CA . LEU A 1 271 ? 95.799 20.589 7.383 1.00 14.14 270 LEU A CA 1
ATOM 2107 C C . LEU A 1 271 ? 96.565 21.608 6.549 1.00 15.13 270 LEU A C 1
ATOM 2108 O O . LEU A 1 271 ? 95.935 22.452 5.852 1.00 16.75 270 LEU A O 1
ATOM 2113 N N . THR A 1 272 ? 97.894 21.550 6.598 1.00 14.95 271 THR A N 1
ATOM 2114 C CA . THR A 1 272 ? 98.761 22.409 5.804 1.00 14.01 271 THR A CA 1
ATOM 2115 C C . THR A 1 272 ? 99.464 21.738 4.644 1.00 13.65 271 THR A C 1
ATOM 2116 O O . THR A 1 272 ? 99.737 22.386 3.630 1.00 14.07 271 THR A O 1
ATOM 2120 N N . THR A 1 273 ? 99.754 20.427 4.790 1.00 12.35 272 THR A N 1
ATOM 2121 C CA . THR A 1 273 ? 100.536 19.653 3.824 1.00 12.55 272 THR A CA 1
ATOM 2122 C C . THR A 1 273 ? 99.731 18.426 3.490 1.00 11.06 272 THR A C 1
ATOM 2123 O O . THR A 1 273 ? 99.331 17.686 4.367 1.00 10.95 272 THR A O 1
ATOM 2127 N N . LEU A 1 274 ? 99.449 18.273 2.211 1.00 10.55 273 LEU A N 1
ATOM 2128 C CA . LEU A 1 274 ? 98.716 17.118 1.706 1.00 10.95 273 LEU A CA 1
ATOM 2129 C C . LEU A 1 274 ? 99.376 16.551 0.465 1.00 10.96 273 LEU A C 1
ATOM 2130 O O . LEU A 1 274 ? 99.528 17.232 -0.551 1.00 12.34 273 LEU A O 1
ATOM 2135 N N . ASN A 1 275 ? 99.782 15.261 0.539 1.00 10.48 274 ASN A N 1
ATOM 2136 C CA . ASN A 1 275 ? 100.437 14.595 -0.576 1.00 9.65 274 ASN A CA 1
ATOM 2137 C C . ASN A 1 275 ? 99.543 13.468 -1.058 1.00 10.02 274 ASN A C 1
ATOM 2138 O O . ASN A 1 275 ? 99.278 12.529 -0.289 1.00 10.40 274 ASN A O 1
ATOM 2143 N N . LEU A 1 276 ? 98.961 13.685 -2.239 1.00 9.38 275 LEU A N 1
ATOM 2144 C CA . LEU A 1 276 ? 98.066 12.742 -2.922 1.00 10.43 275 LEU A CA 1
ATOM 2145 C C . LEU A 1 276 ? 98.668 12.308 -4.253 1.00 10.43 275 LEU A C 1
ATOM 2146 O O . LEU A 1 276 ? 97.987 11.806 -5.144 1.00 10.69 275 LEU A O 1
ATOM 2151 N N . SER A 1 277 ? 99.980 12.434 -4.377 1.00 10.18 276 SER A N 1
ATOM 2152 C CA . SER A 1 277 ? 100.659 12.026 -5.582 1.00 9.67 276 SER A CA 1
ATOM 2153 C C . SER A 1 277 ? 100.599 10.511 -5.817 1.00 9.62 276 SER A C 1
ATOM 2154 O O . SER A 1 277 ? 100.428 9.742 -4.863 1.00 9.33 276 SER A O 1
ATOM 2157 N N . SER A 1 278 ? 100.775 10.079 -7.072 1.00 8.86 277 SER A N 1
ATOM 2158 C CA . SER A 1 278 ? 100.841 8.675 -7.397 1.00 9.11 277 SER A CA 1
ATOM 2159 C C . SER A 1 278 ? 99.696 7.811 -6.829 1.00 9.67 277 SER A C 1
ATOM 2160 O O . SER A 1 278 ? 99.939 6.777 -6.151 1.00 9.71 277 SER A O 1
ATOM 2163 N N . ASN A 1 279 ? 98.455 8.186 -7.171 1.00 9.12 278 ASN A N 1
ATOM 2164 C CA . ASN A 1 279 ? 97.278 7.435 -6.765 1.00 8.71 278 ASN A CA 1
ATOM 2165 C C . ASN A 1 279 ? 96.424 7.032 -7.969 1.00 10.19 278 ASN A C 1
ATOM 2166 O O . ASN A 1 279 ? 95.329 6.436 -7.795 1.00 10.28 278 ASN A O 1
ATOM 2171 N N . GLY A 1 280 ? 96.903 7.366 -9.158 1.00 9.89 279 GLY A N 1
ATOM 2172 C CA . GLY A 1 280 ? 96.118 7.067 -10.370 1.00 10.47 279 GLY A CA 1
ATOM 2173 C C . GLY A 1 280 ? 94.889 7.952 -10.561 1.00 11.26 279 GLY A C 1
ATOM 2174 O O . GLY A 1 280 ? 94.042 7.624 -11.369 1.00 11.92 279 GLY A O 1
ATOM 2175 N N . PHE A 1 281 ? 94.810 9.061 -9.838 1.00 10.92 280 PHE A N 1
ATOM 2176 C CA . PHE A 1 281 ? 93.589 9.904 -9.964 1.00 11.77 280 PHE A CA 1
ATOM 2177 C C . PHE A 1 281 ? 93.402 10.386 -11.394 1.00 12.82 280 PHE A C 1
ATOM 2178 O O . PHE A 1 281 ? 94.357 10.879 -11.993 1.00 12.71 280 PHE A O 1
ATOM 2186 N N . ASP A 1 282 ? 92.203 10.153 -11.940 1.00 13.93 281 ASP A N 1
ATOM 2187 C CA . ASP A 1 282 ? 91.865 10.632 -13.310 1.00 15.54 281 ASP A CA 1
ATOM 2188 C C . ASP A 1 282 ? 90.877 11.783 -13.236 1.00 17.47 281 ASP A C 1
ATOM 2189 O O . ASP A 1 282 ? 90.519 12.361 -14.320 1.00 17.97 281 ASP A O 1
ATOM 2194 N N . GLU A 1 283 ? 90.427 12.107 -12.016 1.00 13.80 282 GLU A N 1
ATOM 2195 C CA . GLU A 1 283 ? 89.456 13.182 -11.797 1.00 17.13 282 GLU A CA 1
ATOM 2196 C C . GLU A 1 283 ? 89.660 13.743 -10.374 1.00 17.36 282 GLU A C 1
ATOM 2197 O O . GLU A 1 283 ? 90.076 13.018 -9.443 1.00 15.07 282 GLU A O 1
ATOM 2203 N N . ILE A 1 284 ? 89.396 15.035 -10.241 1.00 18.97 283 ILE A N 1
ATOM 2204 C CA . ILE A 1 284 ? 89.294 15.652 -8.928 1.00 20.89 283 ILE A CA 1
ATOM 2205 C C . ILE A 1 284 ? 87.877 16.215 -8.790 1.00 19.70 283 ILE A C 1
ATOM 2206 O O . ILE A 1 284 ? 87.557 17.119 -9.529 1.00 23.70 283 ILE A O 1
ATOM 2211 N N . PRO A 1 285 ? 87.055 15.664 -7.874 1.00 19.09 284 PRO A N 1
ATOM 2212 C CA . PRO A 1 285 ? 85.741 16.278 -7.564 1.00 21.05 284 PRO A CA 1
ATOM 2213 C C . PRO A 1 285 ? 85.856 17.738 -7.118 1.00 20.59 284 PRO A C 1
ATOM 2214 O O . PRO A 1 285 ? 86.781 18.161 -6.454 1.00 19.53 284 PRO A O 1
ATOM 2218 N N . ARG A 1 286 ? 84.876 18.516 -7.548 1.00 22.03 285 ARG A N 1
ATOM 2219 C CA . ARG A 1 286 ? 84.961 19.965 -7.426 1.00 26.07 285 ARG A CA 1
ATOM 2220 C C . ARG A 1 286 ? 85.016 20.364 -5.964 1.00 23.40 285 ARG A C 1
ATOM 2221 O O . ARG A 1 286 ? 85.734 21.284 -5.625 1.00 27.42 285 ARG A O 1
ATOM 2229 N N . GLU A 1 287 ? 84.385 19.615 -5.081 1.00 21.87 286 GLU A N 1
ATOM 2230 C CA . GLU A 1 287 ? 84.303 20.073 -3.695 1.00 28.00 286 GLU A CA 1
ATOM 2231 C C . GLU A 1 287 ? 85.249 19.369 -2.778 1.00 24.36 286 GLU A C 1
ATOM 2232 O O . GLU A 1 287 ? 85.170 19.526 -1.589 1.00 24.20 286 GLU A O 1
ATOM 2238 N N . VAL A 1 288 ? 86.190 18.594 -3.308 1.00 22.31 287 VAL A N 1
ATOM 2239 C CA . VAL A 1 288 ? 86.895 17.682 -2.404 1.00 20.55 287 VAL A CA 1
ATOM 2240 C C . VAL A 1 288 ? 87.833 18.404 -1.441 1.00 18.23 287 VAL A C 1
ATOM 2241 O O . VAL A 1 288 ? 88.160 17.887 -0.367 1.00 20.20 287 VAL A O 1
ATOM 2245 N N . PHE A 1 289 ? 88.232 19.611 -1.784 1.00 17.86 288 PHE A N 1
ATOM 2246 C CA . PHE A 1 289 ? 89.160 20.380 -0.920 1.00 17.36 288 PHE A CA 1
ATOM 2247 C C . PHE A 1 289 ? 88.491 21.517 -0.160 1.00 18.25 288 PHE A C 1
ATOM 2248 O O . PHE A 1 289 ? 89.148 22.375 0.382 1.00 20.72 288 PHE A O 1
ATOM 2256 N N . LYS A 1 290 ? 87.178 21.536 -0.160 1.00 19.46 289 LYS A N 1
ATOM 2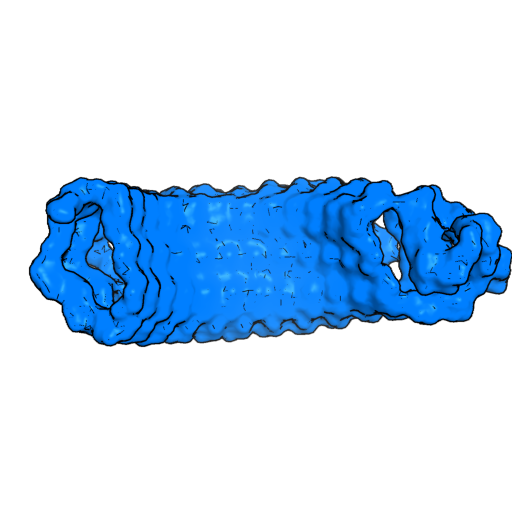257 C CA . LYS A 1 290 ? 86.471 22.724 0.274 1.00 20.89 289 LYS A CA 1
ATOM 2258 C C . LYS A 1 290 ? 86.704 23.111 1.698 1.00 18.88 289 LYS A C 1
ATOM 2259 O O . LYS A 1 290 ? 86.588 24.290 2.013 1.00 19.71 289 LYS A O 1
ATOM 2265 N N . ASP A 1 291 ? 87.039 22.144 2.554 1.00 18.50 290 ASP A N 1
ATOM 2266 C CA . ASP A 1 291 ? 87.249 22.447 3.961 1.00 18.76 290 ASP A CA 1
ATOM 2267 C C . ASP A 1 291 ? 88.709 22.789 4.322 1.00 17.10 290 ASP A C 1
ATOM 2268 O O . ASP A 1 291 ? 88.970 23.021 5.490 1.00 17.39 290 ASP A O 1
ATOM 2273 N N . LEU A 1 292 ? 89.633 22.831 3.354 1.00 18.49 291 LEU A N 1
ATOM 2274 C CA . LEU A 1 292 ? 91.096 22.779 3.650 1.00 15.98 291 LEU A CA 1
ATOM 2275 C C . LEU A 1 292 ? 91.644 24.193 3.732 1.00 15.48 291 LEU A C 1
ATOM 2276 O O . LEU A 1 292 ? 92.570 24.609 3.019 1.00 18.54 291 LEU A O 1
ATOM 2281 N N . THR A 1 293 ? 91.024 24.953 4.651 1.00 18.67 292 THR A N 1
ATOM 2282 C CA . THR A 1 293 ? 91.327 26.362 4.843 1.00 19.70 292 THR A CA 1
ATOM 2283 C C . THR A 1 293 ? 92.785 26.672 5.017 1.00 18.09 292 THR A C 1
ATOM 2284 O O . THR A 1 293 ? 93.319 27.667 4.448 1.00 20.18 292 THR A O 1
ATOM 2288 N N . SER A 1 294 ? 93.490 25.803 5.770 1.00 14.74 293 SER A N 1
ATOM 2289 C CA . SER A 1 294 ? 94.907 26.027 6.083 1.00 16.09 293 SER A CA 1
ATOM 2290 C C . SER A 1 294 ? 95.920 25.501 5.053 1.00 14.31 293 SER A C 1
ATOM 2291 O O . SER A 1 294 ? 97.161 25.789 5.132 1.00 16.63 293 SER A O 1
ATOM 2294 N N . LEU A 1 295 ? 95.431 24.827 4.043 1.00 14.23 294 LEU A N 1
ATOM 2295 C CA . LEU A 1 295 ? 96.336 24.136 3.098 1.00 14.60 294 LEU A CA 1
ATOM 2296 C C . LEU A 1 295 ? 97.345 25.105 2.437 1.00 16.18 294 LEU A C 1
ATOM 2297 O O . LEU A 1 295 ? 96.997 26.167 1.878 1.00 17.67 294 LEU A O 1
ATOM 2302 N N . THR A 1 296 ? 98.598 24.736 2.519 1.00 15.50 295 THR A N 1
ATOM 2303 C CA . THR A 1 296 ? 99.708 25.481 2.052 1.00 17.84 295 THR A CA 1
ATOM 2304 C C . THR A 1 296 ? 100.466 24.747 0.910 1.00 18.15 295 THR A C 1
ATOM 2305 O O . THR A 1 296 ? 100.939 25.381 -0.039 1.00 18.06 295 THR A O 1
ATOM 2309 N N . THR A 1 297 ? 100.612 23.416 1.042 1.00 16.27 296 THR A N 1
ATOM 2310 C CA . THR A 1 297 ? 101.287 22.627 0.084 1.00 16.07 296 THR A CA 1
ATOM 2311 C C . THR A 1 297 ? 100.361 21.462 -0.325 1.00 15.78 296 THR A C 1
ATOM 2312 O O . THR A 1 297 ? 99.893 20.740 0.566 1.00 14.17 296 THR A O 1
ATOM 2316 N N . LEU A 1 298 ? 100.082 21.344 -1.636 1.00 12.16 297 LEU A N 1
ATOM 2317 C CA . LEU A 1 298 ? 99.219 20.305 -2.163 1.00 13.01 297 LEU A CA 1
ATOM 2318 C C . LEU A 1 298 ? 99.946 19.612 -3.324 1.00 13.11 297 LEU A C 1
ATOM 2319 O O . LEU A 1 298 ? 100.319 20.289 -4.322 1.00 14.29 297 LEU A O 1
ATOM 2324 N N . ASN A 1 299 ? 100.230 18.306 -3.171 1.00 11.02 298 ASN A N 1
ATOM 2325 C CA . ASN A 1 299 ? 100.963 17.559 -4.149 1.00 11.68 298 ASN A CA 1
ATOM 2326 C C . ASN A 1 299 ? 100.031 16.599 -4.836 1.00 12.45 298 ASN A C 1
ATOM 2327 O O . ASN A 1 299 ? 99.509 15.664 -4.181 1.00 10.60 298 ASN A O 1
ATOM 2332 N N . LEU A 1 300 ? 99.670 16.914 -6.086 1.00 10.72 299 LEU A N 1
ATOM 2333 C CA . LEU A 1 300 ? 98.868 16.010 -6.901 1.00 11.93 299 LEU A CA 1
ATOM 2334 C C . LEU A 1 300 ? 99.625 15.438 -8.112 1.00 11.96 299 LEU A C 1
ATOM 2335 O O . LEU A 1 300 ? 98.990 15.032 -9.116 1.00 12.23 299 LEU A O 1
ATOM 2340 N N . SER A 1 301 ? 100.954 15.468 -8.028 1.00 11.83 300 SER A N 1
ATOM 2341 C CA . SER A 1 301 ? 101.843 15.002 -9.108 1.00 11.58 300 SER A CA 1
ATOM 2342 C C . SER A 1 301 ? 101.678 13.518 -9.382 1.00 11.69 300 SER A C 1
ATOM 2343 O O . SER A 1 301 ? 101.100 12.725 -8.575 1.00 12.37 300 SER A O 1
ATOM 2346 N N . ASN A 1 302 ? 102.074 13.166 -10.592 1.00 12.07 301 ASN A N 1
ATOM 2347 C CA . ASN A 1 302 ? 102.189 11.753 -10.967 1.00 12.33 301 ASN A CA 1
ATOM 2348 C C . ASN A 1 302 ? 100.882 10.989 -10.883 1.00 11.30 301 ASN A C 1
ATOM 2349 O O . ASN A 1 302 ? 100.831 9.856 -10.426 1.00 11.91 301 ASN A O 1
ATOM 2354 N N . ASN A 1 303 ? 99.810 11.675 -11.256 1.00 11.56 302 ASN A N 1
ATOM 2355 C CA . ASN A 1 303 ? 98.514 11.088 -11.440 1.00 10.80 302 ASN A CA 1
ATOM 2356 C C . ASN A 1 303 ? 98.091 11.014 -12.899 1.00 10.99 302 ASN A C 1
ATOM 2357 O O . ASN A 1 303 ? 98.938 11.046 -13.838 1.00 13.81 302 ASN A O 1
ATOM 2362 N N . GLN A 1 304 ? 96.780 10.887 -13.134 1.00 11.37 303 GLN A N 1
ATOM 2363 C CA . GLN A 1 304 ? 96.268 10.802 -14.489 1.00 12.33 303 GLN A CA 1
ATOM 2364 C C . GLN A 1 304 ? 95.234 11.901 -14.800 1.00 12.49 303 GLN A C 1
ATOM 2365 O O . GLN A 1 304 ? 94.267 11.685 -15.508 1.00 12.79 303 GLN A O 1
ATOM 2371 N N . LEU A 1 305 ? 95.509 13.086 -14.342 1.00 12.55 304 LEU A N 1
ATOM 2372 C CA . LEU A 1 305 ? 94.518 14.182 -14.418 1.00 13.13 304 LEU A CA 1
ATOM 2373 C C . LEU A 1 305 ? 94.626 14.762 -15.816 1.00 13.69 304 LEU A C 1
ATOM 2374 O O . LEU A 1 305 ? 95.717 15.025 -16.256 1.00 14.29 304 LEU A O 1
ATOM 2379 N N . THR A 1 306 ? 93.485 14.949 -16.442 1.00 14.72 305 THR A N 1
ATOM 2380 C CA . THR A 1 306 ? 93.371 15.572 -17.789 1.00 16.78 305 THR A CA 1
ATOM 2381 C C . THR A 1 306 ? 92.614 16.878 -17.756 1.00 20.47 305 THR A C 1
ATOM 2382 O O . THR A 1 306 ? 92.703 17.633 -18.706 1.00 21.83 305 THR A O 1
ATOM 2386 N N . SER A 1 307 ? 91.859 17.128 -16.710 1.00 24.13 306 SER A N 1
ATOM 2387 C CA . SER A 1 307 ? 91.380 18.480 -16.460 1.00 29.18 306 SER A CA 1
ATOM 2388 C C . SER A 1 307 ? 91.099 18.713 -14.973 1.00 32.57 306 SER A C 1
ATOM 2389 O O . SER A 1 307 ? 91.211 17.795 -14.129 1.00 27.32 306 SER A O 1
ATOM 2392 N N . LEU A 1 308 ? 90.719 19.934 -14.656 1.00 29.76 307 LEU A N 1
ATOM 2393 C CA . LEU A 1 308 ? 90.398 20.277 -13.277 1.00 32.07 307 LEU A CA 1
ATOM 2394 C C . LEU A 1 308 ? 89.130 21.106 -13.287 1.00 34.10 307 LEU A C 1
ATOM 2395 O O . LEU A 1 308 ? 89.047 22.046 -14.080 1.00 35.12 307 LEU A O 1
ATOM 2400 N N . PRO A 1 309 ? 88.185 20.810 -12.380 1.00 34.96 308 PRO A N 1
ATOM 2401 C CA . PRO A 1 309 ? 86.957 21.603 -12.407 1.00 35.67 308 PRO A CA 1
ATOM 2402 C C . PRO A 1 309 ? 87.297 23.048 -12.134 1.00 38.82 308 PRO A C 1
ATOM 2403 O O . PRO A 1 309 ? 88.240 23.352 -11.400 1.00 35.47 308 PRO A O 1
ATOM 2407 N N . GLN A 1 310 ? 86.529 23.949 -12.742 1.00 41.54 309 GLN A N 1
ATOM 2408 C CA . GLN A 1 310 ? 86.723 25.389 -12.572 1.00 42.02 309 GLN A CA 1
ATOM 2409 C C . GLN A 1 310 ? 86.491 25.719 -11.112 1.00 33.60 309 GLN A C 1
ATOM 2410 O O . GLN A 1 310 ? 85.499 25.279 -10.524 1.00 33.45 309 GLN A O 1
ATOM 2416 N N . GLY A 1 311 ? 87.421 26.451 -10.513 1.00 36.14 310 GLY A N 1
ATOM 2417 C CA . GLY A 1 311 ? 87.311 26.855 -9.079 1.00 38.17 310 GLY A CA 1
ATOM 2418 C C . GLY A 1 311 ? 87.712 25.840 -7.974 1.00 36.59 310 GLY A C 1
ATOM 2419 O O . GLY A 1 311 ? 87.572 26.089 -6.769 1.00 28.94 310 GLY A O 1
ATOM 2420 N N . VAL A 1 312 ? 88.231 24.695 -8.375 1.00 30.67 311 VAL A N 1
ATOM 2421 C CA . VAL A 1 312 ? 88.525 23.619 -7.413 1.00 31.10 311 VAL A CA 1
ATOM 2422 C C . VAL A 1 312 ? 89.516 24.066 -6.283 1.00 28.46 311 VAL A C 1
ATOM 2423 O O . VAL A 1 312 ? 89.466 23.520 -5.177 1.00 30.64 311 VAL A O 1
ATOM 2427 N N . PHE A 1 313 ? 90.369 25.037 -6.564 1.00 26.33 312 PHE A N 1
ATOM 2428 C CA . PHE A 1 313 ? 91.402 25.495 -5.621 1.00 28.46 312 PHE A CA 1
ATOM 2429 C C . PHE A 1 313 ? 91.073 26.848 -4.998 1.00 31.02 312 PHE A C 1
ATOM 2430 O O . PHE A 1 313 ? 91.935 27.467 -4.360 1.00 26.83 312 PHE A O 1
ATOM 2438 N N . GLU A 1 314 ? 89.867 27.366 -5.249 1.00 37.77 313 GLU A N 1
ATOM 2439 C CA . GLU A 1 314 ? 89.609 28.786 -4.925 1.00 40.46 313 GLU A CA 1
ATOM 2440 C C . GLU A 1 314 ? 89.374 29.089 -3.464 1.00 35.90 313 GLU A C 1
ATOM 2441 O O . GLU A 1 314 ? 89.705 30.185 -3.030 1.00 38.85 313 GLU A O 1
ATOM 2447 N N . ARG A 1 315 ? 88.800 28.149 -2.712 1.00 38.18 314 ARG A N 1
ATOM 2448 C CA . ARG A 1 315 ? 88.693 28.292 -1.263 1.00 37.62 314 ARG A CA 1
ATOM 2449 C C . ARG A 1 315 ? 90.086 28.096 -0.546 1.00 35.96 314 ARG A C 1
ATOM 2450 O O . ARG A 1 315 ? 90.161 28.214 0.709 1.00 35.54 314 ARG A O 1
ATOM 2458 N N . LEU A 1 316 ? 91.173 27.801 -1.298 1.00 28.40 315 LEU A N 1
ATOM 2459 C CA . LEU A 1 316 ? 92.493 27.496 -0.683 1.00 23.83 315 LEU A CA 1
ATOM 2460 C C . LEU A 1 316 ? 93.385 28.765 -0.664 1.00 20.96 315 LEU A C 1
ATOM 2461 O O . LEU A 1 316 ? 94.401 28.907 -1.377 1.00 21.24 315 LEU A O 1
ATOM 2466 N N . THR A 1 317 ? 93.011 29.653 0.237 1.00 25.66 316 THR A N 1
ATOM 2467 C CA . THR A 1 317 ? 93.583 30.989 0.276 1.00 26.93 316 THR A CA 1
ATOM 2468 C C . THR A 1 317 ? 95.010 31.058 0.791 1.00 26.83 316 THR A C 1
ATOM 2469 O O . THR A 1 317 ? 95.661 32.069 0.624 1.00 24.78 316 THR A O 1
ATOM 2473 N N . ASN A 1 318 ? 95.507 29.968 1.428 1.00 20.58 317 ASN A N 1
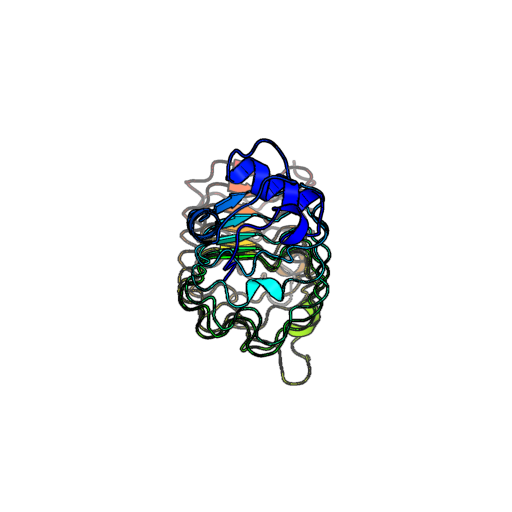ATOM 2474 C CA . ASN A 1 318 ? 96.856 29.917 1.967 1.00 18.43 317 ASN A CA 1
ATOM 2475 C C . ASN A 1 318 ? 97.803 29.078 1.129 1.00 17.45 317 ASN A C 1
ATOM 2476 O O . ASN A 1 318 ? 98.929 28.871 1.481 1.00 18.73 317 ASN A O 1
ATOM 2481 N N . LEU A 1 319 ? 97.296 28.577 0.020 1.00 19.85 318 LEU A N 1
ATOM 2482 C CA . LEU A 1 319 ? 98.040 27.665 -0.833 1.00 20.16 318 LEU A CA 1
ATOM 2483 C C . LEU A 1 319 ? 99.240 28.375 -1.428 1.00 24.36 318 LEU A C 1
ATOM 2484 O O . LEU A 1 319 ? 99.084 29.405 -2.099 1.00 25.29 318 LEU A O 1
ATOM 2489 N N . LYS A 1 320 ? 100.426 27.840 -1.168 1.00 23.82 319 LYS A N 1
ATOM 2490 C CA . LYS A 1 320 ? 101.668 28.364 -1.707 1.00 28.63 319 LYS A CA 1
ATOM 2491 C C . LYS A 1 320 ? 102.332 27.479 -2.717 1.00 27.70 319 LYS A C 1
ATOM 2492 O O . LYS A 1 320 ? 103.006 27.993 -3.604 1.00 24.75 319 LYS A O 1
ATOM 2498 N N . THR A 1 321 ? 102.204 26.156 -2.572 1.00 22.01 320 THR A N 1
ATOM 2499 C CA . THR A 1 321 ? 102.850 25.212 -3.466 1.00 22.91 320 THR A CA 1
ATOM 2500 C C . THR A 1 321 ? 101.811 24.206 -3.949 1.00 20.00 320 THR A C 1
ATOM 2501 O O . THR A 1 321 ? 101.201 23.521 -3.139 1.00 19.64 320 THR A O 1
ATOM 2505 N N . LEU A 1 322 ? 101.612 24.179 -5.252 1.00 18.41 321 LEU A N 1
ATOM 2506 C CA . LEU A 1 322 ? 100.661 23.279 -5.915 1.00 18.60 321 LEU A CA 1
ATOM 2507 C C . LEU A 1 322 ? 101.458 22.501 -6.963 1.00 19.48 321 LEU A C 1
ATOM 2508 O O . LEU A 1 322 ? 101.866 23.063 -7.990 1.00 19.89 321 LEU A O 1
ATOM 2513 N N . ASN A 1 323 ? 101.678 21.199 -6.736 1.00 17.95 322 ASN A N 1
ATOM 2514 C CA . ASN A 1 323 ? 102.469 20.393 -7.642 1.00 16.89 322 ASN A CA 1
ATOM 2515 C C . ASN A 1 323 ? 101.519 19.552 -8.474 1.00 18.63 322 ASN A C 1
ATOM 2516 O O . ASN A 1 323 ? 100.860 18.612 -7.975 1.00 15.58 322 ASN A O 1
ATOM 2521 N N . LEU A 1 324 ? 101.375 19.947 -9.736 1.00 16.45 323 LEU A N 1
ATOM 2522 C CA . LEU A 1 324 ? 100.537 19.225 -10.669 1.00 17.51 323 LEU A CA 1
ATOM 2523 C C . LEU A 1 324 ? 101.397 18.495 -11.743 1.00 16.90 323 LEU A C 1
ATOM 2524 O O . LEU A 1 324 ? 100.855 18.058 -12.762 1.00 16.68 323 LEU A O 1
ATOM 2529 N N . SER A 1 325 ? 102.693 18.373 -11.502 1.00 17.32 324 SER A N 1
ATOM 2530 C CA . SER A 1 325 ? 103.610 17.803 -12.475 1.00 20.38 324 SER A CA 1
ATOM 2531 C C . SER A 1 325 ? 103.333 16.323 -12.816 1.00 18.89 324 SER A C 1
ATOM 2532 O O . SER A 1 325 ? 102.778 15.554 -11.985 1.00 17.69 324 SER A O 1
ATOM 2535 N N . ASN A 1 326 ? 103.606 15.988 -14.070 1.00 18.00 325 ASN A N 1
ATOM 2536 C CA . ASN A 1 326 ? 103.471 14.660 -14.623 1.00 17.83 325 ASN A CA 1
ATOM 2537 C C . ASN A 1 326 ? 102.022 14.153 -14.502 1.00 18.15 325 ASN A C 1
ATOM 2538 O O . ASN A 1 326 ? 101.791 13.055 -14.011 1.00 18.97 325 ASN A O 1
ATOM 2543 N N . ASN A 1 327 ? 101.087 15.001 -14.902 1.00 15.87 326 ASN A N 1
ATOM 2544 C CA . ASN A 1 327 ? 99.739 14.636 -15.194 1.00 16.26 326 ASN A CA 1
ATOM 2545 C C . ASN A 1 327 ? 99.587 14.819 -16.700 1.00 16.92 326 ASN A C 1
ATOM 2546 O O . ASN A 1 327 ? 100.632 14.864 -17.356 1.00 19.41 326 ASN A O 1
ATOM 2551 N N . GLN A 1 328 ? 98.363 14.824 -17.214 1.00 13.61 327 GLN A N 1
ATOM 2552 C CA . GLN A 1 328 ? 98.122 15.050 -18.657 1.00 14.83 327 GLN A CA 1
ATOM 2553 C C . GLN A 1 328 ? 97.221 16.299 -18.798 1.00 15.82 327 GLN A C 1
ATOM 2554 O O . GLN A 1 328 ? 96.139 16.246 -19.372 1.00 15.96 327 GLN A O 1
ATOM 2560 N N . LEU A 1 329 ? 97.686 17.353 -18.125 1.00 18.30 328 LEU A N 1
ATOM 2561 C CA . LEU A 1 329 ? 96.984 18.637 -17.982 1.00 23.28 328 LEU A CA 1
ATOM 2562 C C . LEU A 1 329 ? 97.472 19.653 -19.024 1.00 29.31 328 LEU A C 1
ATOM 2563 O O . LEU A 1 329 ? 98.553 19.506 -19.534 1.00 32.97 328 LEU A O 1
ATOM 2568 N N . GLN A 1 330 ? 96.686 20.713 -19.244 1.00 37.67 329 GLN A N 1
ATOM 2569 C CA . GLN A 1 330 ? 96.984 21.756 -20.283 1.00 43.95 329 GLN A CA 1
ATOM 2570 C C . GLN A 1 330 ? 98.154 22.729 -20.040 1.00 47.94 329 GLN A C 1
ATOM 2571 O O . GLN A 1 330 ? 98.943 22.570 -19.121 1.00 59.07 329 GLN A O 1
#

Solvent-accessible surface area: 14806 Å² total; per-residue (Å²): 119,23,115,107,78,24,34,0,103,131,12,1,80,19,121,25,0,3,80,22,0,47,60,61,33,181,57,196,37,32,73,43,46,0,56,23,126,52,0,54,80,2,56,68,1,113,5,55,118,40,91,0,124,43,4,80,0,0,80,69,0,53,61,0,107,61,0,2,0,5,19,8,79,0,125,72,1,38,15,0,93,91,3,58,66,0,13,76,0,20,0,16,81,5,91,0,116,99,8,44,148,35,3,2,65,97,0,66,78,0,53,22,0,34,0,5,62,8,67,0,71,55,21,38,116,21,10,1,84,118,1,64,42,0,44,38,0,31,0,5,58,11,78,0,34,80,3,58,51,88,14,2,52,51,1,80,67,0,46,43,0,32,0,4,86,16,88,0,13,168,8,2,67,144,78,20,124,95,24,34,34,80,2,2,111,35,3,69,64,0,44,44,0,32,0,7,28,4,31,0,51,48,22,13,132,114,7,0,120,49,0,72,36,0,42,40,0,32,0,6,71,12,82,0,30,102,11,41,46,82,17,9,100,46,2,75,69,1,45,40,1,33,0,5,86,15,86,0,18,155,6,2,59,144,76,16,123,87,24,27,41,82,1,1,103,42,3,65,63,0,47,48,1,33,0,6,28,2,32,0,53,40,5,16,99,87,6,1,117,35,0,70,29,0,40,46,0,32,0,5,63,1,90,0,84,77,47,37,160,23,11,42,143,180,11,112,73,41,175,72,66,50,47,66,108,22,91,50,218

Sequence (329 aa):
TITVSTPIKQIFPDDAFAETIKANLKKKSVTDAVTQNELNSIDQIIANNSDIKSVQGIQYLPNVRYLALGGNKLHDISALKELTNLGWLNLSSNNQLETLPQGVFEKLTNLTTLNLSNNQLTSLPQGVFERLASLTTLNLSNNNIANINDQQMLEGLTNLTTLNLSHNNLARLWKHANPGGPIYFLKGLTNLTTLNLSSNGFDEIPREVFKDLTSLTTLNLSNNNIANINDQMLEGLTNLTTLNLSHNNLARLWKHANPGGPIYFLKGLTNLTTLNLSSNGFDEIPREVFKDLTSLTTLNLSNNQLTSLPQGVFERLTNLKTLNLSNNQLQ

Radius of gyration: 24.24 Å; Cα contacts (8 Å, |Δi|>4): 901; chains: 1; bounding box: 68×45×63 Å